Protein AF-K0AX30-F1 (afdb_monomer)

Mean predicted aligned error: 15.55 Å

Sequence (237 aa):
MIYASICKFNISTLKKQMERVHIYMRMIKSLTKYLSLFLIATILTLSVSIDSYASNDTIDSTQTLDLNNSDVTISDPKTLDELAESLSEKSNISKNEAKEMLQNSLETDAISLRTASGTEYREISQTIFVKGKYYVQMVFYCEVNKSGPMVIHRILNYTLDRGYRGGTYGFQGDIYVNLENSKSIYYSINGDFYRNSQLGVEVGGGLGIGESGTLSLKVSGKLDHFAYLYNSDRISW

Solvent-accessible surface area (backbone atoms only — not comparable to full-atom values): 13463 Å² total; per-residue (Å²): 127,68,70,67,56,57,55,53,53,54,52,55,51,52,52,55,49,52,52,51,52,54,52,51,53,51,51,51,62,51,52,56,54,53,53,56,55,53,59,58,61,68,71,75,75,75,84,78,83,81,83,83,79,82,79,87,76,83,89,74,95,72,90,75,90,79,89,80,74,78,52,59,48,71,54,71,81,43,53,71,67,55,50,10,46,54,46,10,70,53,25,74,47,54,48,66,59,31,38,50,50,43,48,51,42,61,59,76,52,84,84,59,90,72,66,93,83,50,67,39,29,34,46,41,33,35,62,42,84,66,56,98,92,45,39,32,29,45,38,36,37,30,38,26,50,64,69,77,81,79,34,45,63,29,38,28,31,35,36,66,30,38,57,53,92,76,52,77,53,18,54,32,35,40,36,40,42,27,31,66,40,44,44,32,39,38,38,36,41,42,36,38,31,20,40,76,37,52,76,58,80,49,68,46,61,48,32,47,68,66,29,67,54,73,38,76,42,62,57,52,76,68,72,42,82,71,45,71,43,80,51,68,55,71,52,70,114

Foldseek 3Di:
DPVVVVVVVVVVVVVVVVVVVVVVVVVVVVVVVVVVVVVVVVVPPDDDDDDDDDDDDDDDPDDDPPPPPPLKDKDDFDDLLVQLVVLCVQQVHDSVVSSVLLVVLVPVCPPDPPPPPWKTWMKIWGWADWDDPFIKIWIFIFIWTPDDPTFTQKTSKIFIRRCVPHDDWEWFFKKKWALQGRFKIKIKTWTWTWPPWDHDRTMWHMAGHGDMTMTGGDTDDDTDTDGTDIDIDMGGD

Organism: Gottschalkia acidurici (strain ATCC 7906 / DSM 604 / BCRC 14475 / CIP 104303 / KCTC 5404 / NCIMB 10678 / 9a) (NCBI:txid1128398)

Structure (mmCIF, N/CA/C/O backbone):
data_AF-K0AX30-F1
#
_entry.id   AF-K0AX30-F1
#
loop_
_atom_site.group_PDB
_atom_site.id
_atom_site.type_symbol
_atom_site.label_atom_id
_atom_site.label_alt_id
_atom_site.label_comp_id
_atom_site.label_asym_id
_atom_site.label_entity_id
_atom_site.label_seq_id
_atom_site.pdbx_PDB_ins_code
_atom_site.Cartn_x
_atom_site.Cartn_y
_atom_site.Cartn_z
_atom_site.occupancy
_atom_site.B_iso_or_equiv
_atom_site.auth_seq_id
_atom_site.auth_comp_id
_atom_site.auth_asym_id
_atom_site.auth_atom_id
_atom_site.pdbx_PDB_model_num
ATOM 1 N N . MET A 1 1 ? -17.726 62.618 -48.956 1.00 55.88 1 MET A N 1
ATOM 2 C CA . MET A 1 1 ? -18.331 61.357 -49.454 1.00 55.88 1 MET A CA 1
ATOM 3 C C . MET A 1 1 ? -17.478 60.098 -49.201 1.00 55.88 1 MET A C 1
ATOM 5 O O . MET A 1 1 ? -18.026 59.009 -49.241 1.00 55.88 1 MET A O 1
ATOM 9 N N . ILE A 1 2 ? -16.179 60.210 -48.878 1.00 53.59 2 ILE A N 1
ATOM 10 C CA . ILE A 1 2 ? -15.250 59.061 -48.751 1.00 53.59 2 ILE A CA 1
ATOM 11 C C . ILE A 1 2 ? -15.379 58.306 -47.405 1.00 53.59 2 ILE A C 1
ATOM 13 O O . ILE A 1 2 ? -15.347 57.078 -47.380 1.00 53.59 2 ILE A O 1
ATOM 17 N N . TYR A 1 3 ? -15.631 59.008 -46.294 1.00 47.22 3 TYR A N 1
ATOM 18 C CA . TYR A 1 3 ? -15.718 58.399 -44.953 1.00 47.22 3 TYR A CA 1
ATOM 19 C C . TYR A 1 3 ? -16.900 57.427 -44.767 1.00 47.22 3 TYR A C 1
ATOM 21 O O . TYR A 1 3 ? -16.779 56.427 -44.060 1.00 47.22 3 TYR A O 1
ATOM 29 N N . ALA A 1 4 ? -18.030 57.661 -45.443 1.00 55.00 4 ALA A N 1
ATOM 30 C CA . ALA A 1 4 ? -19.209 56.797 -45.330 1.00 55.00 4 ALA A CA 1
ATOM 31 C C . ALA A 1 4 ? -19.025 55.425 -46.017 1.00 55.00 4 ALA A C 1
ATOM 33 O O . ALA A 1 4 ? -19.577 54.428 -45.548 1.00 55.00 4 ALA A O 1
ATOM 34 N N . SER A 1 5 ? -18.228 55.352 -47.092 1.00 52.31 5 SER A N 1
ATOM 35 C CA . SER A 1 5 ? -17.943 54.091 -47.798 1.00 52.31 5 SER A CA 1
ATOM 36 C C . SER A 1 5 ? -16.958 53.199 -47.042 1.00 52.31 5 SER A C 1
ATOM 38 O O . SER A 1 5 ? -17.151 51.985 -46.999 1.00 52.31 5 SER A O 1
ATOM 40 N N . ILE A 1 6 ? -15.950 53.783 -46.384 1.00 52.91 6 ILE A N 1
ATOM 41 C CA . ILE A 1 6 ? -14.939 53.024 -45.625 1.00 52.91 6 ILE A CA 1
ATOM 42 C C . ILE A 1 6 ? -15.563 52.380 -44.372 1.00 52.91 6 ILE A C 1
ATOM 44 O O . ILE A 1 6 ? -15.332 51.200 -44.105 1.00 52.91 6 ILE A O 1
ATOM 48 N N . CYS A 1 7 ? -16.439 53.097 -43.652 1.00 54.69 7 CYS A N 1
ATOM 49 C CA . CYS A 1 7 ? -17.159 52.534 -42.500 1.00 54.69 7 CYS A CA 1
ATOM 50 C C . CYS A 1 7 ? -18.113 51.389 -42.884 1.00 54.69 7 CYS A C 1
ATOM 52 O O . CYS A 1 7 ? -18.176 50.379 -42.182 1.00 54.69 7 CYS A O 1
ATOM 54 N N . LYS A 1 8 ? -18.832 51.495 -44.013 1.00 56.97 8 LYS A N 1
ATOM 55 C CA . LYS A 1 8 ? -19.732 50.422 -44.479 1.00 56.97 8 LYS A CA 1
ATOM 56 C C . LYS A 1 8 ? -18.973 49.147 -44.867 1.00 56.97 8 LYS A C 1
ATOM 58 O O . LYS A 1 8 ? -19.429 48.051 -44.537 1.00 56.97 8 LYS A O 1
ATOM 63 N N . PHE A 1 9 ? -17.809 49.278 -45.507 1.00 54.09 9 PHE A N 1
ATOM 64 C CA . PHE A 1 9 ? -16.973 48.136 -45.892 1.00 54.09 9 PHE A CA 1
ATOM 65 C C . PHE A 1 9 ? -16.468 47.355 -44.666 1.00 54.09 9 PHE A C 1
ATOM 67 O O . PHE A 1 9 ? -16.573 46.125 -44.620 1.00 54.09 9 PHE A O 1
ATOM 74 N N . ASN A 1 10 ? -16.027 48.066 -43.624 1.00 60.12 10 ASN A N 1
ATOM 75 C CA . ASN A 1 10 ? -15.472 47.452 -42.416 1.00 60.12 10 ASN A CA 1
ATOM 76 C C . ASN A 1 10 ? -16.542 46.706 -41.589 1.00 60.12 10 ASN A C 1
ATOM 78 O O . ASN A 1 10 ? -16.333 45.571 -41.161 1.00 60.12 10 ASN A O 1
ATOM 82 N N . ILE A 1 11 ? -17.748 47.276 -41.467 1.00 65.94 11 ILE A N 1
ATOM 83 C CA . ILE A 1 11 ? -18.874 46.638 -40.758 1.00 65.94 11 ILE A CA 1
ATOM 84 C C . ILE A 1 11 ? -19.366 45.382 -41.492 1.00 65.94 11 ILE A C 1
ATOM 86 O O . ILE A 1 11 ? -19.670 44.373 -40.854 1.00 65.94 11 ILE A O 1
ATOM 90 N N . SER A 1 12 ? -19.432 45.410 -42.829 1.00 69.38 12 SER A N 1
ATOM 91 C CA . SER A 1 12 ? -19.857 44.241 -43.616 1.00 69.38 12 SER A CA 1
ATOM 92 C C . SER A 1 12 ? -18.882 43.063 -43.488 1.00 69.38 12 SER A C 1
ATOM 94 O O . SER A 1 12 ? -19.301 41.911 -43.364 1.00 69.38 12 SER A O 1
ATOM 96 N N . THR A 1 13 ? -17.583 43.361 -43.423 1.00 70.19 13 THR A N 1
ATOM 97 C CA . THR A 1 13 ? -16.523 42.360 -43.267 1.00 70.19 13 THR A CA 1
ATOM 98 C C . THR A 1 13 ? -16.542 41.756 -41.863 1.00 70.19 13 THR A C 1
ATOM 100 O O . THR A 1 13 ? -16.478 40.535 -41.723 1.00 70.19 13 THR A O 1
ATOM 103 N N . LEU A 1 14 ? -16.730 42.580 -40.826 1.00 69.81 14 LEU A N 1
ATOM 104 C CA . LEU A 1 14 ? -16.867 42.121 -39.439 1.00 69.81 14 LEU A CA 1
ATOM 105 C C . LEU A 1 14 ? -18.102 41.234 -39.233 1.00 69.81 14 LEU A C 1
ATOM 107 O O . LEU A 1 14 ? -17.991 40.176 -38.615 1.00 69.81 14 LEU A O 1
ATOM 111 N N . LYS A 1 15 ? -19.256 41.592 -39.814 1.00 72.00 15 LYS A N 1
ATOM 112 C CA . LYS A 1 15 ? -20.461 40.743 -39.762 1.00 72.00 15 LYS A CA 1
ATOM 113 C C . LYS A 1 15 ? -20.222 39.369 -40.389 1.00 72.00 15 LYS A C 1
ATOM 115 O O . LYS A 1 15 ? -20.572 38.356 -39.791 1.00 72.00 15 LYS A O 1
ATOM 120 N N . LYS A 1 16 ? -19.550 39.324 -41.542 1.00 74.88 16 LYS A N 1
ATOM 121 C CA . LYS A 1 16 ? -19.225 38.067 -42.233 1.00 74.88 16 LYS A CA 1
ATOM 122 C C . LYS A 1 16 ? -18.256 37.189 -41.429 1.00 74.88 16 LYS A C 1
ATOM 124 O O . LYS A 1 16 ? -18.369 35.966 -41.465 1.00 74.88 16 LYS A O 1
ATOM 129 N N . GLN A 1 17 ? -17.322 37.789 -40.686 1.00 70.88 17 GLN A N 1
ATOM 130 C CA . GLN A 1 17 ? -16.434 37.057 -39.772 1.00 70.88 17 GLN A CA 1
ATOM 131 C C . GLN A 1 17 ? -17.192 36.514 -38.551 1.00 70.88 17 GLN A C 1
ATOM 133 O O . GLN A 1 17 ? -17.000 35.358 -38.179 1.00 70.88 17 GLN A O 1
ATOM 138 N N . MET A 1 18 ? -18.111 37.292 -37.971 1.00 72.38 18 MET A N 1
ATOM 139 C CA . MET A 1 18 ? -18.943 36.835 -36.850 1.00 72.38 18 MET A CA 1
ATOM 140 C C . MET A 1 18 ? -19.873 35.677 -37.236 1.00 72.38 18 MET A C 1
ATOM 142 O O . MET A 1 18 ? -20.010 34.726 -36.468 1.00 72.38 18 MET A O 1
ATOM 146 N N . GLU A 1 19 ? -20.465 35.705 -38.433 1.00 79.12 19 GLU A N 1
ATOM 147 C CA . GLU A 1 19 ? -21.269 34.583 -38.941 1.00 79.12 19 GLU A CA 1
ATOM 148 C C . GLU A 1 19 ? -20.433 33.310 -39.103 1.00 79.12 19 GLU A C 1
ATOM 150 O O . GLU A 1 19 ? -20.872 32.231 -38.703 1.00 79.12 19 GLU A O 1
ATOM 155 N N . ARG A 1 20 ? -19.194 33.426 -39.605 1.00 77.44 20 ARG A N 1
ATOM 156 C CA . ARG A 1 20 ? -18.268 32.287 -39.701 1.00 77.44 20 ARG A CA 1
ATOM 157 C C . ARG A 1 20 ? -17.955 31.696 -38.330 1.00 77.44 20 ARG A C 1
ATOM 159 O O . ARG A 1 20 ? -18.054 30.484 -38.168 1.00 77.44 20 ARG A O 1
ATOM 166 N N . VAL A 1 21 ? -17.649 32.527 -37.332 1.00 75.75 21 VAL A N 1
ATOM 167 C CA . VAL A 1 21 ? -17.399 32.066 -35.952 1.00 75.75 21 VAL A CA 1
ATOM 168 C C . VAL A 1 21 ? -18.625 31.347 -35.382 1.00 75.75 21 VAL A C 1
ATOM 170 O O . VAL A 1 21 ? -18.491 30.281 -34.781 1.00 75.75 21 VAL A O 1
ATOM 173 N N . HIS A 1 22 ? -19.828 31.869 -35.627 1.00 75.81 22 HIS A N 1
ATOM 174 C CA . HIS A 1 22 ? -21.064 31.237 -35.168 1.00 75.81 22 HIS A CA 1
ATOM 175 C C . HIS A 1 22 ? -21.302 29.865 -35.828 1.00 75.81 22 HIS A C 1
ATOM 177 O O . HIS A 1 22 ? -21.740 28.922 -35.163 1.00 75.81 22 HIS A O 1
ATOM 183 N N . ILE A 1 23 ? -20.969 29.724 -37.116 1.00 77.50 23 ILE A N 1
ATOM 184 C CA . ILE A 1 23 ? -21.022 28.447 -37.843 1.00 77.50 23 ILE A CA 1
ATOM 185 C C . ILE A 1 23 ? -20.001 27.453 -37.268 1.00 77.50 23 ILE A C 1
ATOM 187 O O . ILE A 1 23 ? -20.374 26.319 -3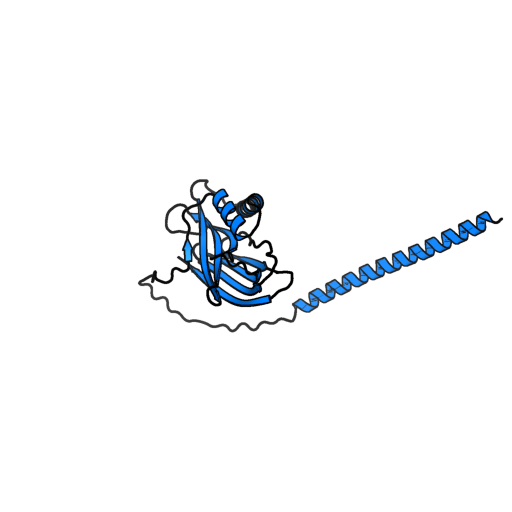6.963 1.00 77.50 23 ILE A O 1
ATOM 191 N N . TYR A 1 24 ? -18.753 27.874 -37.028 1.00 76.38 24 TYR A N 1
ATOM 192 C CA . TYR A 1 24 ? -17.727 27.014 -36.423 1.00 76.38 24 TYR A CA 1
ATOM 193 C C . TYR A 1 24 ? -18.117 26.545 -35.017 1.00 76.38 24 TYR A C 1
ATOM 195 O O . TYR A 1 24 ? -17.996 25.360 -34.710 1.00 76.38 24 TYR A O 1
ATOM 203 N N . MET A 1 25 ? -18.671 27.427 -34.179 1.00 72.88 25 MET A N 1
ATOM 204 C CA . MET A 1 25 ? -19.152 27.041 -32.847 1.00 72.88 25 MET A CA 1
ATOM 205 C C . MET A 1 25 ? -20.312 26.038 -32.907 1.00 72.88 25 MET A C 1
ATOM 207 O O . MET A 1 25 ? -20.382 25.134 -32.071 1.00 72.88 25 MET A O 1
ATOM 211 N N . ARG A 1 26 ? -21.216 26.155 -33.891 1.00 74.31 26 ARG A N 1
ATOM 212 C CA . ARG A 1 26 ? -22.277 25.156 -34.117 1.00 74.31 26 ARG A CA 1
ATOM 213 C C . ARG A 1 26 ? -21.712 23.814 -34.585 1.00 74.31 26 ARG A C 1
ATOM 215 O O . ARG A 1 26 ? -22.164 22.783 -34.093 1.00 74.31 26 ARG A O 1
ATOM 222 N N . MET A 1 27 ? -20.712 23.814 -35.468 1.00 70.44 27 MET A N 1
ATOM 223 C CA . MET A 1 27 ? -20.048 22.585 -35.919 1.00 70.44 27 MET A CA 1
ATOM 224 C C . MET A 1 27 ? -19.299 21.879 -34.782 1.00 70.44 27 MET A C 1
ATOM 226 O O . MET A 1 27 ? -19.466 20.674 -34.622 1.00 70.44 27 MET A O 1
ATOM 230 N N . ILE A 1 28 ? -18.560 22.610 -33.939 1.00 72.81 28 ILE A N 1
ATOM 231 C CA . ILE A 1 28 ? -17.840 22.041 -32.785 1.00 72.81 28 ILE A CA 1
ATOM 232 C C . ILE A 1 28 ? -18.817 21.408 -31.782 1.00 72.81 28 ILE A C 1
ATOM 234 O O . ILE A 1 28 ? -18.599 20.280 -31.353 1.00 72.81 28 ILE A O 1
ATOM 238 N N . LYS A 1 29 ? -19.938 22.076 -31.464 1.00 68.38 29 LYS A N 1
ATOM 239 C CA . LYS A 1 29 ? -20.990 21.513 -30.590 1.00 68.38 29 LYS A CA 1
ATOM 240 C C . LYS A 1 29 ? -21.679 20.278 -31.179 1.00 68.38 29 LYS A C 1
ATOM 242 O O . LYS A 1 29 ? -22.222 19.470 -30.434 1.00 68.38 29 LYS A O 1
ATOM 247 N N . SER A 1 30 ? -21.720 20.163 -32.505 1.00 66.38 30 SER A N 1
ATOM 248 C CA . SER A 1 30 ? -22.240 18.981 -33.196 1.00 66.38 30 SER A CA 1
ATOM 249 C C . SER A 1 30 ? -21.233 17.829 -33.111 1.00 66.38 30 SER A C 1
ATOM 251 O O . SER A 1 30 ? -21.591 16.721 -32.728 1.00 66.38 30 SER A O 1
ATOM 253 N N . LEU A 1 31 ? -19.948 18.115 -33.352 1.00 64.06 31 LEU A N 1
ATOM 254 C CA . LEU A 1 31 ? -18.852 17.145 -33.306 1.00 64.06 31 LEU A CA 1
ATOM 255 C C . LEU A 1 31 ? -18.671 16.523 -31.911 1.00 64.06 31 LEU A C 1
ATOM 257 O O . LEU A 1 31 ? -18.476 15.314 -31.804 1.00 64.06 31 LEU A O 1
ATOM 261 N N . THR A 1 32 ? -18.805 17.313 -30.838 1.00 63.44 32 THR A N 1
ATOM 262 C CA . THR A 1 32 ? -18.712 16.798 -29.460 1.00 63.44 32 THR A CA 1
ATOM 263 C C . THR A 1 32 ? -19.844 15.832 -29.102 1.00 63.44 32 THR A C 1
ATOM 265 O O . THR A 1 32 ? -19.608 14.888 -28.353 1.00 63.44 32 THR A O 1
ATOM 268 N N . LYS A 1 33 ? -21.047 15.999 -29.674 1.00 63.62 33 LYS A N 1
ATOM 269 C CA . LYS A 1 33 ? -22.168 15.058 -29.485 1.00 63.62 33 LYS A CA 1
ATOM 270 C C . LYS A 1 33 ? -21.937 13.722 -30.191 1.00 63.62 33 LYS A C 1
ATOM 272 O O . LYS A 1 33 ? -22.298 12.677 -29.656 1.00 63.62 33 LYS A O 1
ATOM 277 N N . TYR A 1 34 ? -21.332 13.740 -31.378 1.00 66.56 34 TYR A N 1
ATOM 278 C CA . TYR A 1 34 ? -21.000 12.504 -32.091 1.00 66.56 34 TYR A CA 1
ATOM 279 C C . TYR A 1 34 ? -19.829 11.763 -31.433 1.00 66.56 34 TYR A C 1
ATOM 281 O O . TYR A 1 34 ? -19.855 10.537 -31.368 1.00 66.56 34 TYR A O 1
ATOM 289 N N . LEU A 1 35 ? -18.862 12.489 -30.857 1.00 59.81 35 LEU A N 1
ATOM 290 C CA . LEU A 1 35 ? -17.767 11.896 -30.083 1.00 59.81 35 LEU A CA 1
ATOM 291 C C . LEU A 1 35 ? -18.271 11.202 -28.803 1.00 59.81 35 LEU A C 1
ATOM 293 O O . LEU A 1 35 ? -17.820 10.102 -28.492 1.00 59.81 35 LEU A O 1
ATOM 297 N N . SER A 1 36 ? -19.251 11.785 -28.098 1.00 57.81 36 SER A N 1
ATOM 298 C CA . SER A 1 36 ? -19.862 11.134 -26.928 1.00 57.81 36 SER A CA 1
ATOM 299 C C . SER A 1 36 ? -20.704 9.909 -27.296 1.00 57.81 36 SER A C 1
ATOM 301 O O . SER A 1 36 ? -20.722 8.939 -26.547 1.00 57.81 36 SER A O 1
ATOM 303 N N . LEU A 1 37 ? -21.378 9.922 -28.454 1.00 58.28 37 LEU A N 1
ATOM 304 C CA . LEU A 1 37 ? -22.144 8.762 -28.925 1.00 58.28 37 LEU A CA 1
ATOM 305 C C . LEU A 1 37 ? -21.232 7.584 -29.307 1.00 58.28 37 LEU A C 1
ATOM 307 O O . LEU A 1 37 ? -21.591 6.432 -29.079 1.00 58.28 37 LEU A O 1
ATOM 311 N N . PHE A 1 38 ? -20.047 7.870 -29.854 1.00 58.44 38 PHE A N 1
ATOM 312 C CA . PHE A 1 38 ? -19.079 6.843 -30.241 1.00 58.44 38 PHE A CA 1
ATOM 313 C C . PHE A 1 38 ? -18.447 6.145 -29.022 1.00 58.44 38 PHE A C 1
ATOM 315 O O . PHE A 1 38 ? -18.254 4.934 -29.049 1.00 58.44 38 PHE A O 1
ATOM 322 N N . LEU A 1 39 ? -18.211 6.879 -27.925 1.00 57.53 39 LEU A N 1
ATOM 323 C CA . LEU A 1 39 ? -17.657 6.329 -26.678 1.00 57.53 39 LEU A CA 1
ATOM 324 C C . LEU A 1 39 ? -18.615 5.341 -25.979 1.00 57.53 39 LEU A C 1
ATOM 326 O O . LEU A 1 39 ? -18.173 4.369 -25.372 1.00 57.53 39 LEU A O 1
ATOM 330 N N . ILE A 1 40 ? -19.930 5.565 -26.084 1.00 58.69 40 ILE A N 1
ATOM 331 C CA . ILE A 1 40 ? -20.952 4.694 -25.476 1.00 58.69 40 ILE A CA 1
ATOM 332 C C . ILE A 1 40 ? -21.121 3.399 -26.289 1.00 58.69 40 ILE A C 1
ATOM 334 O O . ILE A 1 40 ? -21.331 2.332 -25.713 1.00 58.69 40 ILE A O 1
ATOM 338 N N . ALA A 1 41 ? -20.967 3.460 -27.616 1.00 54.97 41 ALA A N 1
ATOM 339 C CA . ALA A 1 41 ? -21.092 2.292 -28.489 1.00 54.97 41 ALA A CA 1
ATOM 340 C C . ALA A 1 41 ? -19.962 1.260 -28.295 1.00 54.97 41 ALA A C 1
ATOM 342 O O . ALA A 1 41 ? -20.190 0.068 -28.483 1.00 54.97 41 ALA A O 1
ATOM 343 N N . THR A 1 42 ? -18.767 1.683 -27.870 1.00 55.59 42 THR A N 1
ATOM 344 C CA . THR A 1 42 ? -17.627 0.776 -27.637 1.00 55.59 42 THR A CA 1
ATOM 345 C C . THR A 1 42 ? -17.714 -0.045 -26.346 1.00 55.59 42 THR A C 1
ATOM 347 O O . THR A 1 42 ? -17.006 -1.037 -26.219 1.00 55.59 42 THR A O 1
ATOM 350 N N . ILE A 1 43 ? -18.585 0.317 -25.397 1.00 57.00 43 ILE A N 1
ATOM 351 C CA . ILE A 1 43 ? -18.703 -0.381 -24.100 1.00 57.00 43 ILE A CA 1
ATOM 352 C C . ILE A 1 43 ? -19.589 -1.643 -24.207 1.00 57.00 43 ILE A C 1
ATOM 354 O O . ILE A 1 43 ? -19.529 -2.523 -23.354 1.00 57.00 43 ILE A O 1
ATOM 358 N N . LEU A 1 44 ? -20.375 -1.788 -25.279 1.00 50.34 44 LEU A N 1
ATOM 359 C CA . LEU A 1 44 ? -21.412 -2.824 -25.402 1.00 50.34 44 LEU A CA 1
ATOM 360 C C . LEU A 1 44 ? -20.992 -4.124 -26.115 1.00 50.34 44 LEU A C 1
ATOM 362 O O . LEU A 1 44 ? -21.841 -4.988 -26.311 1.00 50.34 44 LEU A O 1
ATOM 366 N N . THR A 1 45 ? -19.720 -4.311 -26.486 1.00 52.19 45 THR A N 1
ATOM 367 C CA . THR A 1 45 ? -19.283 -5.506 -27.249 1.00 52.19 45 THR A CA 1
ATOM 368 C C . THR A 1 45 ? -18.289 -6.421 -26.533 1.00 52.19 45 THR A C 1
ATOM 370 O O . THR A 1 45 ? -17.682 -7.271 -27.178 1.00 52.19 45 THR A O 1
ATOM 373 N N . LEU A 1 46 ? -18.118 -6.302 -25.215 1.00 51.38 46 LEU A N 1
ATOM 374 C CA . LEU A 1 46 ? -17.301 -7.244 -24.440 1.00 51.38 46 LEU A CA 1
ATOM 375 C C . LEU A 1 46 ? -18.196 -8.165 -23.606 1.00 51.38 46 LEU A C 1
ATOM 377 O O . LEU A 1 46 ? -18.394 -7.962 -22.413 1.00 51.38 46 LEU A O 1
ATOM 381 N N . SER A 1 47 ? -18.739 -9.202 -24.240 1.00 54.50 47 SER A N 1
ATOM 382 C CA . SER A 1 47 ? -19.272 -10.363 -23.526 1.00 54.50 47 SER A CA 1
ATOM 383 C C . SER A 1 47 ? -18.109 -11.280 -23.137 1.00 54.50 47 SER A C 1
ATOM 385 O O . SER A 1 47 ? -17.633 -12.067 -23.957 1.00 54.50 47 SER A O 1
ATOM 387 N N . VAL A 1 48 ? -17.633 -11.157 -21.896 1.00 60.00 48 VAL A N 1
ATOM 388 C CA . VAL A 1 48 ? -16.715 -12.127 -21.280 1.00 60.00 48 VAL A CA 1
ATOM 389 C C . VAL A 1 48 ? -17.515 -13.384 -20.938 1.00 60.00 48 VAL A C 1
ATOM 391 O O . VAL A 1 48 ? -18.554 -13.306 -20.286 1.00 60.00 48 VAL A O 1
ATOM 394 N N . SER A 1 49 ? -17.044 -14.542 -21.395 1.00 57.19 49 SER A N 1
ATOM 395 C CA . SER A 1 49 ? -17.564 -15.839 -20.950 1.00 57.19 49 SER A CA 1
ATOM 396 C C . SER A 1 49 ? -16.923 -16.161 -19.600 1.00 57.19 49 SER A C 1
ATOM 398 O O . SER A 1 49 ? -15.699 -16.150 -19.501 1.00 57.19 49 SER A O 1
ATOM 400 N N . ILE A 1 50 ? -17.730 -16.389 -18.561 1.00 57.78 50 ILE A N 1
ATOM 401 C CA . ILE A 1 50 ? -17.253 -16.800 -17.234 1.00 57.78 50 ILE A CA 1
ATOM 402 C C . ILE A 1 50 ? -17.360 -18.325 -17.168 1.00 57.78 50 ILE A C 1
ATOM 404 O O . ILE A 1 50 ? -18.468 -18.859 -17.111 1.00 57.78 50 ILE A O 1
ATOM 408 N N . ASP A 1 51 ? -16.226 -19.024 -17.155 1.00 45.75 51 ASP A N 1
ATOM 409 C CA . ASP A 1 51 ? -16.199 -20.444 -16.807 1.00 45.75 51 ASP A CA 1
ATOM 410 C C . ASP A 1 51 ? -16.416 -20.583 -15.296 1.00 45.75 51 ASP A C 1
ATOM 412 O O . ASP A 1 51 ? -15.618 -20.124 -14.478 1.00 45.75 51 ASP A O 1
ATOM 416 N N . SER A 1 52 ? -17.536 -21.195 -14.912 1.00 43.41 52 SER A N 1
ATOM 417 C CA . SER A 1 52 ? -17.829 -21.516 -13.516 1.00 43.41 52 SER A CA 1
ATOM 418 C C . SER A 1 52 ? -17.077 -22.785 -13.122 1.00 43.41 52 SER A C 1
ATOM 420 O O . SER A 1 52 ? -17.534 -23.890 -13.405 1.00 43.41 52 SER A O 1
ATOM 422 N N . TYR A 1 53 ? -15.933 -22.643 -12.454 1.00 54.06 53 TYR A N 1
ATOM 423 C CA . TYR A 1 53 ? -15.292 -23.763 -11.767 1.00 54.06 53 TYR A CA 1
ATOM 424 C C . TYR A 1 53 ? -15.914 -23.914 -10.378 1.00 54.06 53 TYR A C 1
ATOM 426 O O . TYR A 1 53 ? -15.599 -23.178 -9.446 1.00 54.06 53 TYR A O 1
ATOM 434 N N . ALA A 1 54 ? -16.835 -24.867 -10.251 1.00 35.38 54 ALA A N 1
ATOM 435 C CA . ALA A 1 54 ? -17.307 -25.336 -8.957 1.00 35.38 54 ALA A CA 1
ATOM 436 C C . ALA A 1 54 ? -16.230 -26.243 -8.341 1.00 35.38 54 ALA A C 1
ATOM 438 O O . ALA A 1 54 ? -16.111 -27.408 -8.719 1.00 35.38 54 ALA A O 1
ATOM 439 N N . SER A 1 55 ? -15.445 -25.719 -7.397 1.00 40.88 55 SER A N 1
ATOM 440 C CA . SER A 1 55 ? -14.692 -26.564 -6.465 1.00 40.88 55 SER A CA 1
ATOM 441 C C . SER A 1 55 ? -15.633 -27.006 -5.351 1.00 40.88 55 SER A C 1
ATOM 443 O O . SER A 1 55 ? -16.043 -26.204 -4.514 1.00 40.88 55 SER A O 1
ATOM 445 N N . ASN A 1 56 ? -15.986 -28.290 -5.356 1.00 47.94 56 ASN A N 1
ATOM 446 C CA . ASN A 1 56 ? -16.532 -28.959 -4.183 1.00 47.94 56 ASN A CA 1
ATOM 447 C C . ASN A 1 56 ? -15.384 -29.171 -3.198 1.00 47.94 56 ASN A C 1
ATOM 449 O O . ASN A 1 56 ? -14.613 -30.109 -3.385 1.00 47.94 56 ASN A O 1
ATOM 453 N N . ASP A 1 57 ? -15.294 -28.338 -2.163 1.00 42.22 57 ASP A N 1
ATOM 454 C CA . ASP A 1 57 ? -14.458 -28.648 -1.007 1.00 42.22 57 ASP A CA 1
ATOM 455 C C . ASP A 1 57 ? -15.347 -28.843 0.220 1.00 42.22 57 ASP A C 1
ATOM 457 O O . ASP A 1 57 ? -16.032 -27.942 0.710 1.00 42.22 57 ASP A O 1
ATOM 461 N N . THR A 1 58 ? -15.412 -30.097 0.646 1.00 37.69 58 THR A N 1
ATOM 462 C CA . THR A 1 58 ? -16.103 -30.546 1.847 1.00 37.69 58 THR A CA 1
ATOM 463 C C . THR A 1 58 ? -15.374 -30.012 3.073 1.00 37.69 58 THR A C 1
ATOM 465 O O . THR A 1 58 ? -14.200 -30.304 3.276 1.00 37.69 58 THR A O 1
ATOM 468 N N . ILE A 1 59 ? -16.088 -29.245 3.897 1.00 37.41 59 ILE A N 1
ATOM 469 C CA . ILE A 1 59 ? -15.604 -28.711 5.172 1.00 37.41 59 ILE A CA 1
ATOM 470 C C . ILE A 1 59 ? -15.359 -29.877 6.137 1.00 37.41 59 ILE A C 1
ATOM 472 O O . ILE A 1 59 ? -16.316 -30.445 6.664 1.00 37.41 59 ILE A O 1
ATOM 476 N N . ASP A 1 60 ? -14.091 -30.192 6.403 1.00 31.69 60 ASP A N 1
ATOM 477 C CA . ASP A 1 60 ? -13.683 -30.989 7.560 1.00 31.69 60 ASP A CA 1
ATOM 478 C C . ASP A 1 60 ? -13.029 -30.068 8.598 1.00 31.69 60 ASP A C 1
ATOM 480 O O . ASP A 1 60 ? -11.962 -29.485 8.398 1.00 31.69 60 ASP A O 1
ATOM 484 N N . SER A 1 61 ? -13.746 -29.862 9.699 1.00 44.34 61 SER A N 1
ATOM 485 C CA . SER A 1 61 ? -13.341 -28.998 10.801 1.00 44.34 61 SER A CA 1
ATOM 486 C C . SER A 1 61 ? -12.477 -29.778 11.785 1.00 44.34 61 SER A C 1
ATOM 488 O O . SER A 1 61 ? -12.992 -30.191 12.814 1.00 44.34 61 SER A O 1
ATOM 490 N N . THR A 1 62 ? -11.175 -29.923 11.522 1.00 34.84 62 THR A N 1
ATOM 491 C CA . THR A 1 62 ? -10.151 -30.106 12.572 1.00 34.84 62 THR A CA 1
ATOM 492 C C . THR A 1 62 ? -8.728 -29.989 12.014 1.00 34.84 62 THR A C 1
ATOM 494 O O . THR A 1 62 ? -8.341 -30.836 11.227 1.00 34.84 62 THR A O 1
ATOM 497 N N . GLN A 1 63 ? -7.942 -29.039 12.559 1.00 36.34 63 GLN A N 1
ATOM 498 C CA . GLN A 1 63 ? -6.463 -29.069 12.701 1.00 36.34 63 GLN A CA 1
ATOM 499 C C . GLN A 1 63 ? -5.645 -29.059 11.385 1.00 36.34 63 GLN A C 1
ATOM 501 O O . GLN A 1 63 ? -5.819 -29.907 10.533 1.00 36.34 63 GLN A O 1
ATOM 506 N N . THR A 1 64 ? -4.702 -28.163 11.093 1.00 32.31 64 THR A N 1
ATOM 507 C CA . THR A 1 64 ? -3.786 -27.294 11.853 1.00 32.31 64 THR A CA 1
ATOM 508 C C . THR A 1 64 ? -3.321 -26.204 10.879 1.00 32.31 64 THR A C 1
ATOM 510 O O . THR A 1 64 ? -2.981 -26.524 9.743 1.00 32.31 64 THR A O 1
ATOM 513 N N . LEU A 1 65 ? -3.292 -24.938 11.304 1.00 37.81 65 LEU A N 1
ATOM 514 C CA . LEU A 1 65 ? -2.689 -23.846 10.531 1.00 37.81 65 LEU A CA 1
ATOM 515 C C . LEU A 1 65 ? -1.196 -24.138 10.335 1.00 37.81 65 LEU A C 1
ATOM 517 O O . LEU A 1 65 ? -0.428 -24.110 11.298 1.00 37.81 65 LEU A O 1
ATOM 521 N N . ASP A 1 66 ? -0.799 -24.439 9.104 1.00 32.12 66 ASP A N 1
ATOM 522 C CA . ASP A 1 66 ? 0.602 -24.599 8.729 1.00 32.12 66 ASP A CA 1
ATOM 523 C C . ASP A 1 66 ? 1.251 -23.204 8.642 1.00 32.12 66 ASP A C 1
ATOM 525 O O . ASP A 1 66 ? 1.138 -22.487 7.649 1.00 32.12 66 ASP A O 1
ATOM 529 N N . LEU A 1 67 ? 1.876 -22.773 9.741 1.00 40.25 67 LEU A N 1
ATOM 530 C CA . LEU A 1 67 ? 2.566 -21.485 9.909 1.00 40.25 67 LEU A CA 1
ATOM 531 C C . LEU A 1 67 ? 3.946 -21.452 9.213 1.00 40.25 67 LEU A C 1
ATOM 533 O O . LEU A 1 67 ? 4.913 -20.969 9.795 1.00 40.25 67 LEU A O 1
ATOM 537 N N . ASN A 1 68 ? 4.070 -21.969 7.986 1.00 34.69 68 ASN A N 1
ATOM 538 C CA . ASN A 1 68 ? 5.364 -22.084 7.290 1.00 34.69 68 ASN A CA 1
ATOM 539 C C . ASN A 1 68 ? 5.423 -21.437 5.897 1.00 34.69 68 ASN A C 1
ATOM 541 O O . ASN A 1 68 ? 6.289 -21.788 5.099 1.00 34.69 68 ASN A O 1
ATOM 545 N N . ASN A 1 69 ? 4.568 -20.454 5.602 1.00 44.31 69 ASN A N 1
ATOM 546 C CA . ASN A 1 69 ? 4.651 -19.693 4.347 1.00 44.31 69 ASN A CA 1
ATOM 547 C C . ASN A 1 69 ? 4.552 -18.173 4.574 1.00 44.31 69 ASN A C 1
ATOM 549 O O . ASN A 1 69 ? 3.734 -17.493 3.962 1.00 44.31 69 ASN A O 1
ATOM 553 N N . SER A 1 70 ? 5.306 -17.629 5.537 1.00 53.28 70 SER A N 1
ATOM 554 C CA . SER A 1 70 ? 5.137 -16.237 5.977 1.00 53.28 70 SER A CA 1
ATOM 555 C C . SER A 1 70 ? 5.835 -15.227 5.053 1.00 53.28 70 SER A C 1
ATOM 557 O O . SER A 1 70 ? 6.765 -14.537 5.470 1.00 53.28 70 SER A O 1
ATOM 559 N N . ASP A 1 71 ? 5.381 -15.117 3.804 1.00 82.25 71 ASP A N 1
ATOM 560 C CA . ASP A 1 71 ? 5.669 -13.938 2.972 1.00 82.25 71 ASP A CA 1
ATOM 561 C C . ASP A 1 71 ? 4.773 -12.737 3.363 1.00 82.25 71 ASP A C 1
ATOM 563 O O . ASP A 1 71 ? 5.025 -11.607 2.927 1.00 82.25 71 ASP A O 1
ATOM 567 N N . VAL A 1 72 ? 3.776 -12.971 4.234 1.00 90.88 72 VAL A N 1
ATOM 568 C CA . VAL A 1 72 ? 2.965 -11.952 4.916 1.00 90.88 72 VAL A CA 1
ATOM 569 C C . VAL A 1 72 ? 3.673 -11.464 6.183 1.00 90.88 72 VAL A C 1
ATOM 571 O O . VAL A 1 72 ? 4.059 -12.262 7.036 1.00 90.88 72 VAL A O 1
ATOM 574 N N . THR A 1 73 ? 3.773 -10.148 6.360 1.00 93.06 73 THR A N 1
ATOM 575 C CA . THR A 1 73 ? 4.246 -9.492 7.586 1.00 93.06 73 THR A CA 1
ATOM 576 C C . THR A 1 73 ? 3.174 -8.553 8.132 1.00 93.06 73 THR A C 1
ATOM 578 O O . THR A 1 73 ? 2.544 -7.816 7.381 1.00 93.06 73 THR A O 1
ATOM 581 N N . ILE A 1 74 ? 2.985 -8.554 9.452 1.00 93.81 74 ILE A N 1
ATOM 582 C CA . ILE A 1 74 ? 2.105 -7.617 10.162 1.00 93.81 74 ILE A CA 1
ATOM 583 C C . ILE A 1 74 ? 2.983 -6.780 11.090 1.00 93.81 74 ILE A C 1
ATOM 585 O O . ILE A 1 74 ? 3.732 -7.334 11.894 1.00 93.81 74 ILE A O 1
ATOM 589 N N . SER A 1 75 ? 2.914 -5.454 10.981 1.00 94.94 75 SER A N 1
ATOM 590 C CA . SER A 1 75 ? 3.712 -4.561 11.823 1.00 94.94 75 SER A CA 1
ATOM 591 C C . SER A 1 75 ? 3.231 -4.544 13.274 1.00 94.94 75 SER A C 1
ATOM 593 O O . SER A 1 75 ? 2.071 -4.847 13.568 1.00 94.94 75 SER A O 1
ATOM 595 N N . ASP A 1 76 ? 4.087 -4.068 14.176 1.00 94.38 76 ASP A N 1
ATOM 596 C CA . ASP A 1 76 ? 3.647 -3.567 15.479 1.00 94.38 76 ASP A CA 1
ATOM 597 C C . ASP A 1 76 ? 2.626 -2.420 15.321 1.00 94.38 76 ASP A C 1
ATOM 599 O O . ASP A 1 76 ? 2.563 -1.800 14.246 1.00 94.38 76 ASP A O 1
ATOM 603 N N . PRO A 1 77 ? 1.809 -2.136 16.357 1.00 93.50 77 PRO A N 1
ATOM 604 C CA . PRO A 1 77 ? 0.900 -0.996 16.356 1.00 93.50 77 PRO A CA 1
ATOM 605 C C . PRO A 1 77 ? 1.640 0.310 16.082 1.00 93.50 77 PRO A C 1
ATOM 607 O O . PRO A 1 77 ? 2.695 0.575 16.656 1.00 93.50 77 PRO A O 1
ATOM 610 N N . LYS A 1 78 ? 1.045 1.143 15.237 1.00 93.56 78 LYS A N 1
ATOM 611 C CA . LYS A 1 78 ? 1.582 2.433 14.814 1.00 93.56 78 LYS A CA 1
ATOM 612 C C . LYS A 1 78 ? 0.585 3.549 15.086 1.00 93.56 78 LYS A C 1
ATOM 614 O O . LYS A 1 78 ? -0.631 3.354 15.142 1.00 93.56 78 LYS A O 1
ATOM 619 N N . THR A 1 79 ? 1.110 4.754 15.219 1.00 92.44 79 THR A N 1
ATOM 620 C CA . THR A 1 79 ? 0.339 5.993 15.173 1.00 92.44 79 THR A CA 1
ATOM 621 C C . THR A 1 79 ? -0.020 6.353 13.732 1.00 92.44 79 THR A C 1
ATOM 623 O O . THR A 1 79 ? 0.602 5.894 12.774 1.00 92.44 79 THR A O 1
ATOM 626 N N . LEU A 1 80 ? -1.011 7.232 13.565 1.00 90.81 80 LEU A N 1
ATOM 627 C CA . LEU A 1 80 ? -1.375 7.740 12.241 1.00 90.81 80 LEU A CA 1
ATOM 628 C C . LEU A 1 80 ? -0.204 8.477 11.563 1.00 90.81 80 LEU A C 1
ATOM 630 O O . LEU A 1 80 ? -0.048 8.390 10.350 1.00 90.81 80 LEU A O 1
ATOM 634 N N . ASP A 1 81 ? 0.636 9.164 12.343 1.00 93.50 81 ASP A N 1
ATOM 635 C CA . ASP A 1 81 ? 1.811 9.872 11.827 1.00 93.50 81 ASP A CA 1
ATOM 636 C C . ASP A 1 81 ? 2.918 8.913 11.360 1.00 93.50 81 ASP A C 1
ATOM 638 O O . ASP A 1 81 ? 3.600 9.216 10.382 1.00 93.50 81 ASP A O 1
ATOM 642 N N . GLU A 1 82 ? 3.084 7.759 12.015 1.00 95.88 82 GLU A N 1
ATOM 643 C CA . GLU A 1 82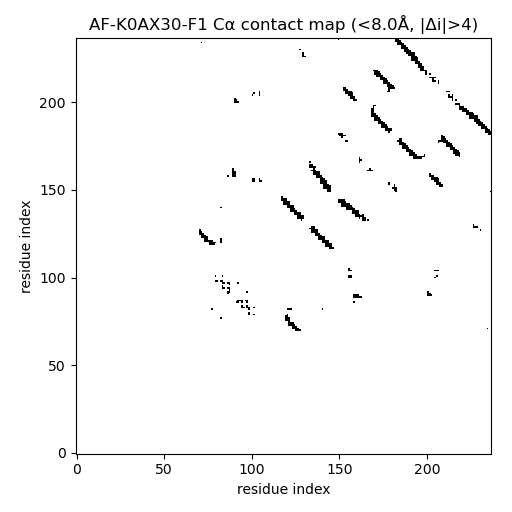 ? 4.009 6.702 11.578 1.00 95.88 82 GLU A CA 1
ATOM 644 C C . GLU A 1 82 ? 3.502 5.975 10.327 1.00 95.88 82 GLU A C 1
ATOM 646 O O . GLU A 1 82 ? 4.300 5.654 9.446 1.00 95.88 82 GLU A O 1
ATOM 651 N N . LEU A 1 83 ? 2.185 5.754 10.207 1.00 95.06 83 LEU A N 1
ATOM 652 C CA . LEU A 1 83 ? 1.583 5.260 8.961 1.00 95.06 83 LEU A CA 1
ATOM 653 C C . LEU A 1 83 ? 1.802 6.251 7.814 1.00 95.06 83 LEU A C 1
ATOM 655 O O . LEU A 1 83 ? 2.180 5.842 6.719 1.00 95.06 83 LEU A O 1
ATOM 659 N N . ALA A 1 84 ? 1.570 7.544 8.063 1.00 95.06 84 ALA A N 1
ATOM 660 C CA . ALA A 1 84 ? 1.743 8.594 7.065 1.00 95.06 84 ALA A CA 1
ATOM 661 C C . ALA A 1 84 ? 3.201 8.705 6.602 1.00 95.06 84 ALA A C 1
ATOM 663 O O . ALA A 1 84 ? 3.446 8.850 5.407 1.00 95.06 84 ALA A O 1
ATOM 664 N N . GLU A 1 85 ? 4.163 8.594 7.525 1.00 95.62 85 GLU A N 1
ATOM 665 C CA . GLU A 1 85 ? 5.589 8.516 7.185 1.00 95.62 85 GLU A CA 1
ATOM 666 C C . GLU A 1 85 ? 5.856 7.320 6.269 1.00 95.62 85 GLU A C 1
ATOM 668 O O . GLU A 1 85 ? 6.382 7.478 5.170 1.00 95.62 85 GLU A O 1
ATOM 673 N N . SER A 1 86 ? 5.399 6.127 6.661 1.00 94.31 86 SER A N 1
ATOM 674 C CA . SER A 1 86 ? 5.638 4.945 5.844 1.00 94.31 86 SER A CA 1
ATOM 675 C C . SER A 1 86 ? 4.972 5.023 4.467 1.00 94.31 86 SER A C 1
ATOM 677 O O . SER A 1 86 ? 5.518 4.471 3.510 1.00 94.31 86 SER A O 1
ATOM 679 N N . LEU A 1 87 ? 3.782 5.614 4.358 1.00 92.88 87 LEU A N 1
ATOM 680 C CA . LEU A 1 87 ? 3.097 5.775 3.078 1.00 92.88 87 LEU A CA 1
ATOM 681 C C . LEU A 1 87 ? 3.814 6.787 2.181 1.00 92.88 87 LEU A C 1
ATOM 683 O O . LEU A 1 87 ? 3.953 6.544 0.981 1.00 92.88 87 LEU A O 1
ATOM 687 N N . SER A 1 88 ? 4.309 7.875 2.773 1.00 91.06 88 SER A N 1
ATOM 688 C CA . SER A 1 88 ? 5.116 8.899 2.109 1.00 91.06 88 SER A CA 1
ATOM 689 C C . SER A 1 88 ? 6.372 8.301 1.475 1.00 91.06 88 SER A C 1
ATOM 691 O O . SER A 1 88 ? 6.591 8.481 0.276 1.00 91.06 88 SER A O 1
ATOM 693 N N . GLU A 1 89 ? 7.135 7.518 2.241 1.00 89.81 89 GLU A N 1
ATOM 694 C CA . GLU A 1 89 ? 8.362 6.863 1.773 1.00 89.81 89 GLU A CA 1
ATOM 695 C C . GLU A 1 89 ? 8.104 5.868 0.632 1.00 89.81 89 GLU A C 1
ATOM 697 O O . GLU A 1 89 ? 8.804 5.887 -0.381 1.00 89.81 89 GLU A O 1
ATOM 702 N N . LYS A 1 90 ? 7.082 5.012 0.773 1.00 88.19 90 LYS A N 1
ATOM 703 C CA . LYS A 1 90 ? 6.781 3.940 -0.194 1.00 88.19 90 LYS A CA 1
ATOM 704 C C . LYS A 1 90 ? 6.134 4.454 -1.483 1.00 88.19 90 LYS A C 1
ATOM 706 O O . LYS A 1 90 ? 6.375 3.890 -2.549 1.00 88.19 90 LYS A O 1
ATOM 711 N N . SER A 1 91 ? 5.350 5.529 -1.397 1.00 85.12 91 SER A N 1
ATOM 712 C CA . SER A 1 91 ? 4.554 6.052 -2.523 1.00 85.12 91 SER A CA 1
ATOM 713 C C . SER A 1 91 ? 5.141 7.314 -3.159 1.00 85.12 91 SER A C 1
ATOM 715 O O . SER A 1 91 ? 4.571 7.828 -4.121 1.00 85.12 91 SER A O 1
ATOM 717 N N . ASN A 1 92 ? 6.265 7.820 -2.635 1.00 83.75 92 ASN A N 1
ATOM 718 C CA . ASN A 1 92 ? 6.930 9.046 -3.087 1.00 83.75 92 ASN A CA 1
ATOM 719 C C . ASN A 1 92 ? 5.991 10.275 -3.108 1.00 83.75 92 ASN A C 1
ATOM 721 O O . ASN A 1 92 ? 6.002 11.076 -4.044 1.00 83.75 92 ASN A O 1
ATOM 725 N N . ILE A 1 93 ? 5.172 10.410 -2.061 1.00 87.06 93 ILE A N 1
ATOM 726 C CA . ILE A 1 93 ? 4.295 11.565 -1.807 1.00 87.06 93 ILE A CA 1
ATOM 727 C C . ILE A 1 93 ? 4.765 12.318 -0.572 1.00 87.06 93 ILE A C 1
ATOM 729 O O . ILE A 1 93 ? 5.538 11.789 0.224 1.00 87.06 93 ILE A O 1
ATOM 733 N N . SER A 1 94 ? 4.292 13.546 -0.369 1.00 92.06 94 SER A N 1
ATOM 734 C CA . SER A 1 94 ? 4.612 14.263 0.869 1.00 92.06 94 SER A CA 1
ATOM 735 C C . SER A 1 94 ? 3.939 13.615 2.088 1.00 92.06 94 SER A C 1
ATOM 737 O O . SER A 1 94 ? 2.832 13.089 1.991 1.00 92.06 94 SER A O 1
ATOM 739 N N . LYS A 1 95 ? 4.561 13.705 3.270 1.00 94.44 95 LYS A N 1
ATOM 740 C CA . LYS A 1 95 ? 3.954 13.218 4.522 1.00 94.44 95 LYS A CA 1
ATOM 741 C C . LYS A 1 95 ? 2.596 13.862 4.818 1.00 94.44 95 LYS A C 1
ATOM 743 O O . LYS A 1 95 ? 1.705 13.195 5.332 1.00 94.44 95 LYS A O 1
ATOM 748 N N . ASN A 1 96 ? 2.431 15.146 4.494 1.00 94.88 96 ASN A N 1
ATOM 749 C CA . ASN A 1 96 ? 1.159 15.845 4.688 1.00 94.88 96 ASN A CA 1
ATOM 750 C C . ASN A 1 96 ? 0.068 15.265 3.783 1.00 94.88 96 ASN A C 1
ATOM 752 O O . ASN A 1 96 ? -1.013 14.962 4.269 1.00 94.88 96 ASN A O 1
ATOM 756 N N . GLU A 1 97 ? 0.381 15.032 2.509 1.00 93.12 97 GLU A N 1
ATOM 757 C CA . GLU A 1 97 ? -0.529 14.376 1.563 1.00 93.12 97 GLU A CA 1
ATOM 758 C C . GLU A 1 97 ? -0.881 12.953 2.018 1.00 93.12 97 GLU A C 1
ATOM 760 O O . GLU A 1 97 ? -2.053 12.590 2.061 1.00 93.12 97 GLU A O 1
ATOM 765 N N . ALA A 1 98 ? 0.112 12.173 2.461 1.00 94.00 98 ALA A N 1
ATOM 766 C CA . ALA A 1 98 ? -0.113 10.845 3.027 1.00 94.00 98 ALA A CA 1
ATOM 767 C C . ALA A 1 98 ? -1.056 10.888 4.242 1.00 94.00 98 ALA A C 1
ATOM 769 O O . ALA A 1 98 ? -1.969 10.072 4.365 1.00 94.00 98 ALA A O 1
ATOM 770 N N . LYS A 1 99 ? -0.859 11.861 5.137 1.00 93.94 99 LYS A N 1
ATOM 771 C CA . LYS A 1 99 ? -1.699 12.051 6.322 1.00 93.94 99 LYS A CA 1
ATOM 772 C C . LYS A 1 99 ? -3.129 12.436 5.951 1.00 93.94 99 LYS A C 1
ATOM 774 O O . LYS A 1 99 ? -4.055 11.844 6.498 1.00 93.94 99 LYS A O 1
ATOM 779 N N . GLU A 1 100 ? -3.308 13.366 5.017 1.00 92.06 100 GLU A N 1
ATOM 780 C CA . GLU A 1 100 ? -4.627 13.759 4.507 1.00 92.06 100 GLU A CA 1
ATOM 781 C C . GLU A 1 100 ? -5.360 12.564 3.886 1.00 92.06 100 GLU A C 1
ATOM 783 O O . GLU A 1 100 ? -6.526 12.330 4.194 1.00 92.06 100 GLU A O 1
ATOM 788 N N . MET A 1 101 ? -4.674 11.746 3.082 1.00 91.12 101 MET A N 1
ATOM 789 C CA . MET A 1 101 ? -5.254 10.531 2.499 1.00 91.12 101 MET A CA 1
ATOM 790 C C . MET A 1 101 ? -5.738 9.548 3.566 1.00 91.12 101 MET A C 1
ATOM 792 O O . MET A 1 101 ? -6.866 9.061 3.489 1.00 91.12 101 MET A O 1
ATOM 796 N N . LEU A 1 102 ? -4.917 9.284 4.587 1.00 92.06 102 LEU A N 1
ATOM 797 C CA . LEU A 1 102 ? -5.294 8.396 5.687 1.00 92.06 102 LEU A CA 1
ATOM 798 C C . LEU A 1 102 ? -6.462 8.968 6.508 1.00 92.06 102 LEU A C 1
ATOM 800 O O . LEU A 1 102 ? -7.343 8.214 6.915 1.00 92.06 102 LEU A O 1
ATOM 804 N N . GLN A 1 103 ? -6.496 10.284 6.740 1.00 90.19 103 GLN A N 1
ATOM 805 C CA . GLN A 1 103 ? -7.572 10.958 7.476 1.00 90.19 103 GLN A CA 1
ATOM 806 C C . GLN A 1 103 ? -8.896 10.960 6.707 1.00 90.19 103 GLN A C 1
ATOM 808 O O . GLN A 1 103 ? -9.931 10.647 7.288 1.00 90.19 103 GLN A O 1
ATOM 813 N N . ASN A 1 104 ? -8.874 11.209 5.399 1.00 87.50 104 ASN A N 1
ATOM 814 C CA . ASN A 1 104 ? -10.079 11.181 4.566 1.00 87.50 104 ASN A CA 1
ATOM 815 C C . ASN A 1 104 ? -10.750 9.794 4.575 1.00 87.50 104 ASN A C 1
ATOM 817 O O . ASN A 1 104 ? -11.978 9.684 4.653 1.00 87.50 104 ASN A O 1
ATOM 821 N N . SER A 1 105 ? -9.951 8.722 4.592 1.00 84.94 105 SER A N 1
ATOM 822 C CA . SER A 1 105 ? -10.445 7.346 4.766 1.00 84.94 105 SER A CA 1
ATOM 823 C C . SER A 1 105 ? -11.047 7.087 6.154 1.00 84.94 105 SER A C 1
ATOM 825 O O . SER A 1 105 ? -11.864 6.182 6.330 1.00 84.94 105 SER A O 1
ATOM 827 N N . LEU A 1 106 ? -10.669 7.873 7.167 1.00 82.50 106 LEU A N 1
ATOM 828 C CA . LEU A 1 106 ? -11.285 7.812 8.492 1.00 82.50 106 LEU A CA 1
ATOM 829 C C . LEU A 1 106 ? -12.642 8.533 8.529 1.00 82.50 106 LEU A C 1
ATOM 831 O O . LEU A 1 106 ? -13.568 8.042 9.179 1.00 82.50 106 LEU A O 1
ATOM 835 N N . GLU A 1 107 ? -12.757 9.659 7.821 1.00 71.81 107 GLU A N 1
ATOM 836 C CA . GLU A 1 107 ? -13.916 10.567 7.836 1.00 71.81 107 GLU A CA 1
ATOM 837 C C . GLU A 1 107 ? -15.081 10.137 6.936 1.00 71.81 107 GLU A C 1
ATOM 839 O O . GLU A 1 107 ? -16.227 10.493 7.214 1.00 71.81 107 GLU A O 1
ATOM 844 N N . THR A 1 108 ? -14.817 9.340 5.897 1.00 62.66 108 THR A N 1
ATOM 845 C CA . THR A 1 108 ? -15.849 8.888 4.939 1.00 62.66 108 THR A CA 1
ATOM 846 C C . THR A 1 108 ? -16.971 8.066 5.616 1.00 62.66 108 THR A C 1
ATOM 848 O O . THR A 1 108 ? -18.102 8.052 5.137 1.00 62.66 108 THR A O 1
ATOM 851 N N . ASP A 1 109 ? -16.721 7.514 6.811 1.00 56.41 109 ASP A N 1
ATOM 852 C CA . ASP A 1 109 ? -17.686 6.761 7.629 1.00 56.41 109 ASP A CA 1
ATOM 853 C C . ASP A 1 109 ? -18.260 7.580 8.806 1.00 56.41 109 ASP A C 1
ATOM 855 O O . ASP A 1 109 ? -18.181 7.182 9.976 1.00 56.41 109 ASP A O 1
ATOM 859 N N . ALA A 1 110 ? -18.906 8.714 8.526 1.00 45.16 110 ALA A N 1
ATOM 860 C CA . ALA A 1 110 ? -19.582 9.545 9.535 1.00 45.16 110 ALA A CA 1
ATOM 861 C C . ALA A 1 110 ? -20.796 8.874 10.245 1.00 45.16 110 ALA A C 1
ATOM 863 O O . ALA A 1 110 ? -21.522 9.538 10.984 1.00 45.16 110 ALA A O 1
ATOM 864 N N . ILE A 1 111 ? -21.018 7.561 10.074 1.00 45.09 111 ILE A N 1
ATOM 865 C CA . ILE A 1 111 ? -22.023 6.756 10.806 1.00 45.09 111 ILE A CA 1
ATOM 866 C C . ILE A 1 111 ? -21.372 5.553 11.517 1.00 45.09 111 ILE A C 1
ATOM 868 O O . ILE A 1 111 ? -22.001 4.530 11.763 1.00 45.09 111 ILE A O 1
ATOM 872 N N . SER A 1 112 ? -20.100 5.653 11.894 1.00 45.28 112 SER A N 1
ATOM 873 C CA . SER A 1 112 ? -19.528 4.746 12.890 1.00 45.28 112 SER A CA 1
ATOM 874 C C . SER A 1 112 ? -19.337 5.516 14.187 1.00 45.28 112 SER A C 1
ATOM 876 O O . SER A 1 112 ? -18.484 6.394 14.275 1.00 45.28 112 SER A O 1
ATOM 878 N N . LEU A 1 113 ? -20.141 5.196 15.204 1.00 44.25 113 LEU A N 1
ATOM 879 C CA . LEU A 1 113 ? -19.918 5.573 16.602 1.00 44.25 113 LEU A CA 1
ATOM 880 C C . LEU A 1 113 ? -18.558 5.005 17.054 1.00 44.25 113 LEU A C 1
ATOM 882 O O . LEU A 1 113 ? -18.486 3.961 17.703 1.00 44.25 113 LEU A O 1
ATOM 886 N N . ARG A 1 114 ? -17.459 5.658 16.660 1.00 53.81 114 ARG A N 1
ATOM 887 C CA . ARG A 1 114 ? -16.097 5.277 17.035 1.00 53.81 114 ARG A CA 1
ATOM 888 C C . ARG A 1 114 ? -15.944 5.580 18.517 1.00 53.81 114 ARG A C 1
ATOM 890 O O . ARG A 1 114 ? -15.676 6.706 18.926 1.00 53.81 114 ARG A O 1
ATOM 897 N N . THR A 1 115 ? -16.171 4.560 19.335 1.00 42.75 115 THR A N 1
ATOM 898 C CA . THR A 1 115 ? -15.823 4.606 20.753 1.00 42.75 115 THR A CA 1
ATOM 899 C C . THR A 1 115 ? -14.306 4.764 20.819 1.00 42.75 115 THR A C 1
ATOM 901 O O . THR A 1 115 ? -13.561 3.883 20.393 1.00 42.75 115 THR A O 1
ATOM 904 N N . ALA A 1 116 ? -13.865 5.928 21.285 1.00 45.41 116 ALA A N 1
ATOM 905 C CA . ALA A 1 116 ? -12.508 6.462 21.196 1.00 45.41 116 ALA A CA 1
ATOM 906 C C . ALA A 1 116 ? -11.430 5.716 22.026 1.00 45.41 116 ALA A C 1
ATOM 908 O O . ALA A 1 116 ? -10.559 6.351 22.613 1.00 45.41 116 ALA A O 1
ATOM 909 N N . SER A 1 117 ? -11.450 4.381 22.112 1.00 52.69 117 SER A N 1
ATOM 910 C CA . SER A 1 117 ? -10.450 3.624 22.891 1.00 52.69 117 SER A CA 1
ATOM 911 C C . SER A 1 117 ? -10.117 2.204 22.400 1.00 52.69 117 SER A C 1
ATOM 913 O O . SER A 1 117 ? -9.292 1.538 23.030 1.00 52.69 117 SER A O 1
ATOM 915 N N . GLY A 1 118 ? -10.709 1.734 21.292 1.00 66.44 118 GLY A N 1
ATOM 916 C CA . GLY A 1 118 ? -10.670 0.316 20.898 1.00 66.44 118 GLY A CA 1
ATOM 917 C C . GLY A 1 118 ? -9.872 -0.052 19.643 1.00 66.44 118 GLY A C 1
ATOM 918 O O . GLY A 1 118 ? -9.819 -1.237 19.325 1.00 66.44 118 GLY A O 1
ATOM 919 N N . THR A 1 119 ? -9.268 0.907 18.937 1.00 80.69 119 THR A N 1
ATOM 920 C CA . THR A 1 119 ? -8.635 0.670 17.628 1.00 80.69 119 THR A CA 1
ATOM 921 C C . THR A 1 119 ? -7.161 1.062 17.614 1.00 80.69 119 THR A C 1
ATOM 923 O O . THR A 1 119 ? -6.726 1.943 18.358 1.00 80.69 119 THR A O 1
ATOM 926 N N . GLU A 1 120 ? -6.390 0.397 16.765 1.00 91.12 120 GLU A N 1
ATOM 927 C CA . GLU A 1 120 ? -4.987 0.694 16.481 1.00 91.12 120 GLU A CA 1
ATOM 928 C C . GLU A 1 120 ? -4.727 0.609 14.972 1.00 91.12 120 GLU A C 1
ATOM 930 O O . GLU A 1 120 ? -5.582 0.150 14.211 1.00 91.12 120 GLU A O 1
ATOM 935 N N . TYR A 1 121 ? -3.561 1.078 14.530 1.00 93.94 121 TYR A N 1
ATOM 936 C CA . TYR A 1 121 ? -3.188 1.064 13.119 1.00 93.94 121 TYR A CA 1
ATOM 937 C C . TYR A 1 121 ? -2.014 0.127 12.878 1.00 93.94 121 TYR A C 1
ATOM 939 O O . TYR A 1 121 ? -1.070 0.102 13.669 1.00 93.94 121 TYR A O 1
ATOM 947 N N . ARG A 1 122 ? -2.057 -0.629 11.780 1.00 95.62 122 ARG A N 1
ATOM 948 C CA . ARG A 1 122 ? -0.985 -1.554 11.390 1.00 95.62 122 ARG A CA 1
ATOM 949 C C . ARG A 1 122 ? -0.765 -1.549 9.886 1.00 95.62 122 ARG A C 1
ATOM 951 O O . ARG A 1 122 ? -1.680 -1.269 9.113 1.00 95.62 122 ARG A O 1
ATOM 958 N N . GLU A 1 123 ? 0.452 -1.888 9.487 1.00 96.19 123 GLU A N 1
ATOM 959 C CA . GLU A 1 123 ? 0.778 -2.254 8.113 1.00 96.19 123 GLU A CA 1
ATOM 960 C C . GLU A 1 123 ? 0.724 -3.775 7.981 1.00 96.19 123 GLU A C 1
ATOM 962 O O . GLU A 1 123 ? 1.314 -4.494 8.790 1.00 96.19 123 GLU A O 1
ATOM 967 N N . ILE A 1 124 ? 0.032 -4.253 6.954 1.00 96.00 124 ILE A N 1
ATOM 968 C CA . ILE A 1 124 ? 0.068 -5.651 6.529 1.00 96.00 124 ILE A CA 1
ATOM 969 C C . ILE A 1 124 ? 0.742 -5.662 5.166 1.00 96.00 124 ILE A C 1
ATOM 971 O O . ILE A 1 124 ? 0.294 -4.954 4.264 1.00 96.00 124 ILE A O 1
ATOM 975 N N . SER A 1 125 ? 1.820 -6.421 5.009 1.00 94.75 125 SER A N 1
ATOM 976 C CA . SER A 1 125 ? 2.542 -6.513 3.744 1.00 94.75 125 SER A CA 1
ATOM 977 C C . SER A 1 125 ? 2.707 -7.946 3.274 1.00 94.75 125 SER A C 1
ATOM 979 O O . SER A 1 125 ? 2.829 -8.854 4.085 1.00 94.75 125 SER A O 1
ATOM 981 N N . GLN A 1 126 ? 2.718 -8.138 1.959 1.00 94.00 126 GLN A N 1
ATOM 982 C CA . GLN A 1 126 ? 2.969 -9.417 1.301 1.00 94.00 126 GLN A CA 1
ATOM 983 C C . GLN A 1 126 ? 4.122 -9.242 0.319 1.00 94.00 126 GLN A C 1
ATOM 985 O O . GLN A 1 126 ? 4.057 -8.395 -0.576 1.00 94.00 126 GLN A O 1
ATOM 990 N N . THR A 1 127 ? 5.180 -10.034 0.486 1.00 93.12 127 THR A N 1
ATOM 991 C CA . THR A 1 127 ? 6.331 -10.026 -0.423 1.00 93.12 127 THR A CA 1
ATOM 992 C C . THR A 1 127 ? 6.002 -10.805 -1.690 1.00 93.12 127 THR A C 1
ATOM 994 O O . THR A 1 127 ? 5.458 -11.903 -1.639 1.00 93.12 127 THR A O 1
ATOM 997 N N . ILE A 1 128 ? 6.330 -10.235 -2.847 1.00 92.62 128 ILE A N 1
ATOM 998 C CA . ILE A 1 128 ? 5.994 -10.796 -4.155 1.00 92.62 128 ILE A CA 1
ATOM 999 C C . ILE A 1 128 ? 7.259 -10.862 -5.002 1.00 92.62 128 ILE A C 1
ATOM 1001 O O . ILE A 1 128 ? 7.937 -9.858 -5.240 1.00 92.62 128 ILE A O 1
ATOM 1005 N N . PHE A 1 129 ? 7.577 -12.063 -5.477 1.00 92.19 129 PHE A N 1
ATOM 1006 C CA . PHE A 1 129 ? 8.646 -12.274 -6.444 1.00 92.19 129 PHE A CA 1
ATOM 1007 C C . PHE A 1 129 ? 8.242 -11.744 -7.822 1.00 92.19 129 PHE A C 1
ATOM 1009 O O . PHE A 1 129 ? 7.183 -12.091 -8.338 1.00 92.19 129 PHE A O 1
ATOM 1016 N N . VAL A 1 130 ? 9.117 -10.951 -8.447 1.00 91.12 130 VAL A N 1
ATOM 1017 C CA . VAL A 1 130 ? 8.904 -10.454 -9.814 1.00 91.12 130 VAL A CA 1
ATOM 1018 C C . VAL A 1 130 ? 9.794 -11.203 -10.800 1.00 91.12 130 VAL A C 1
ATOM 1020 O O . VAL A 1 130 ? 9.310 -11.901 -11.687 1.00 91.12 130 VAL A O 1
ATOM 1023 N N . LYS A 1 131 ? 11.119 -11.041 -10.681 1.00 89.88 131 LYS A N 1
ATOM 1024 C CA . LYS A 1 131 ? 12.088 -11.654 -11.603 1.00 89.88 131 LYS A CA 1
ATOM 1025 C C . LYS A 1 131 ? 13.503 -11.637 -11.036 1.00 89.88 131 LYS A C 1
ATOM 1027 O O . LYS A 1 131 ? 14.014 -10.600 -10.608 1.00 89.88 131 LYS A O 1
ATOM 1032 N N . GLY A 1 132 ? 14.202 -12.768 -11.131 1.00 88.00 132 GLY A N 1
ATOM 1033 C CA . GLY A 1 132 ? 15.612 -12.887 -10.752 1.00 88.00 132 GLY A CA 1
ATOM 1034 C C . GLY A 1 132 ? 15.846 -12.677 -9.253 1.00 88.00 132 GLY A C 1
ATOM 1035 O O . GLY A 1 132 ? 15.601 -13.573 -8.460 1.00 88.00 132 GLY A O 1
ATOM 1036 N N . LYS A 1 133 ? 16.364 -11.507 -8.864 1.00 86.00 133 LYS A N 1
ATOM 1037 C CA . LYS A 1 133 ? 16.544 -11.114 -7.451 1.00 86.00 133 LYS A CA 1
ATOM 1038 C C . LYS A 1 133 ? 15.644 -9.942 -7.046 1.00 86.00 133 LYS A C 1
ATOM 1040 O O . LYS A 1 133 ? 15.853 -9.367 -5.981 1.00 86.00 133 LYS A O 1
ATOM 1045 N N . TYR A 1 134 ? 14.701 -9.563 -7.909 1.00 87.75 134 TYR A N 1
ATOM 1046 C CA . TYR A 1 134 ? 13.806 -8.437 -7.687 1.00 87.75 134 TYR A CA 1
ATOM 1047 C C . TYR A 1 134 ? 12.471 -8.897 -7.101 1.00 87.75 134 TYR A C 1
ATOM 1049 O O . TYR A 1 134 ? 11.833 -9.808 -7.637 1.00 87.75 134 TYR A O 1
ATOM 1057 N N . TYR A 1 135 ? 12.081 -8.236 -6.015 1.00 90.00 135 TYR A N 1
ATOM 1058 C CA . TYR A 1 135 ? 10.855 -8.460 -5.263 1.00 90.00 135 TYR A CA 1
ATOM 1059 C C . TYR A 1 135 ? 10.209 -7.107 -4.987 1.00 90.00 135 TYR A C 1
ATOM 1061 O O . TYR A 1 135 ? 10.898 -6.086 -4.946 1.00 90.00 135 TYR A O 1
ATOM 1069 N N . VAL A 1 136 ? 8.904 -7.124 -4.772 1.00 91.19 136 VAL A N 1
ATOM 1070 C CA . VAL A 1 136 ? 8.099 -5.969 -4.368 1.00 91.19 136 VAL A CA 1
ATOM 1071 C C . VAL A 1 136 ? 7.242 -6.362 -3.171 1.00 91.19 136 VAL A C 1
ATOM 1073 O O . VAL A 1 136 ? 7.136 -7.547 -2.855 1.00 91.19 136 VAL A O 1
ATOM 1076 N N . GLN A 1 137 ? 6.638 -5.390 -2.497 1.00 92.56 137 GLN A N 1
ATOM 1077 C CA . GLN A 1 137 ? 5.689 -5.648 -1.421 1.00 92.56 137 GLN A CA 1
ATOM 1078 C C . GLN A 1 137 ? 4.352 -4.987 -1.725 1.00 92.56 137 GLN A C 1
ATOM 1080 O O . GLN A 1 137 ? 4.289 -3.780 -1.944 1.00 92.56 137 GLN A O 1
ATOM 1085 N N . MET A 1 138 ? 3.277 -5.768 -1.691 1.00 94.25 138 MET A N 1
ATOM 1086 C CA . MET A 1 138 ? 1.940 -5.200 -1.561 1.00 94.25 138 MET A CA 1
ATOM 1087 C C . MET A 1 138 ? 1.760 -4.769 -0.107 1.00 94.25 138 MET A C 1
ATOM 1089 O O . MET A 1 138 ? 2.023 -5.573 0.783 1.00 94.25 138 MET A O 1
ATOM 1093 N N . VAL A 1 139 ? 1.359 -3.522 0.147 1.00 95.75 139 VAL A N 1
ATOM 1094 C CA . VAL A 1 139 ? 1.248 -2.966 1.505 1.00 95.75 139 VAL A CA 1
ATOM 1095 C C . VAL A 1 139 ? -0.147 -2.396 1.726 1.00 95.75 139 VAL A C 1
ATOM 1097 O O . VAL A 1 139 ? -0.619 -1.570 0.944 1.00 95.75 139 VAL A O 1
ATOM 1100 N N . PHE A 1 140 ? -0.786 -2.810 2.817 1.00 97.31 140 PHE A N 1
ATOM 1101 C CA . PHE A 1 140 ? -2.101 -2.356 3.260 1.00 97.31 140 PHE A CA 1
ATOM 1102 C C . PHE A 1 140 ? -1.972 -1.609 4.585 1.00 97.31 140 PHE A C 1
ATOM 1104 O O . PHE A 1 140 ? -1.443 -2.141 5.563 1.00 97.31 140 PHE A O 1
ATOM 1111 N N . TYR A 1 141 ? -2.499 -0.391 4.638 1.00 97.25 141 TYR A N 1
ATOM 1112 C CA . TYR A 1 141 ? -2.534 0.437 5.840 1.00 97.25 141 TYR A CA 1
ATOM 1113 C C . TYR A 1 141 ? -3.898 0.261 6.490 1.00 97.25 141 TYR A C 1
ATOM 1115 O O . TYR A 1 141 ? -4.894 0.696 5.923 1.00 97.25 141 TYR A O 1
ATOM 1123 N N . CYS A 1 142 ? -3.969 -0.401 7.639 1.00 95.50 142 CYS A N 1
ATOM 1124 C CA . CYS A 1 142 ? -5.233 -0.881 8.194 1.00 95.50 142 CYS A CA 1
ATOM 1125 C C . CYS A 1 142 ? -5.553 -0.239 9.542 1.00 95.50 142 CYS A C 1
ATOM 1127 O O . CYS A 1 142 ? -4.666 -0.005 10.364 1.00 95.50 142 CYS A O 1
ATOM 1129 N N . GLU A 1 143 ? -6.844 -0.026 9.787 1.00 93.69 143 GLU A N 1
ATOM 1130 C CA . GLU A 1 143 ? -7.393 0.158 11.128 1.00 93.69 143 GLU A CA 1
ATOM 1131 C C . GLU A 1 143 ? -7.870 -1.199 11.649 1.00 93.69 143 GLU A C 1
ATOM 1133 O O . GLU A 1 143 ? -8.688 -1.869 11.010 1.00 93.69 143 GLU A O 1
ATOM 1138 N N . VAL A 1 144 ? -7.370 -1.593 12.816 1.00 92.62 144 VAL A N 1
ATOM 1139 C CA . VAL A 1 144 ? -7.661 -2.883 13.449 1.00 92.62 144 VAL A CA 1
ATOM 1140 C C . VAL A 1 144 ? -8.126 -2.697 14.889 1.00 92.62 144 VAL A C 1
ATOM 1142 O O . VAL A 1 144 ? -7.969 -1.625 15.479 1.00 92.62 144 VAL A O 1
ATOM 1145 N N . ASN A 1 145 ? -8.700 -3.740 15.477 1.00 90.00 145 ASN A N 1
ATOM 1146 C CA . ASN A 1 145 ? -8.991 -3.766 16.907 1.00 90.00 145 ASN A CA 1
ATOM 1147 C C . ASN A 1 145 ? -7.700 -3.797 17.739 1.00 90.00 145 ASN A C 1
ATOM 1149 O O . ASN A 1 145 ? -6.739 -4.489 17.423 1.00 90.00 145 ASN A O 1
ATOM 1153 N N . LYS A 1 146 ? -7.721 -3.110 18.879 1.00 87.81 146 LYS A N 1
ATOM 1154 C CA . LYS A 1 146 ? -6.601 -3.057 19.827 1.00 87.81 146 LYS A CA 1
ATOM 1155 C C . LYS A 1 146 ? -6.410 -4.345 20.638 1.00 87.81 146 LYS A C 1
ATOM 1157 O O . LYS A 1 146 ? -5.346 -4.583 21.201 1.00 87.81 146 LYS A O 1
ATOM 1162 N N . SER A 1 147 ? -7.467 -5.139 20.811 1.00 80.69 147 SER A N 1
ATOM 1163 C CA . SER A 1 147 ? -7.454 -6.287 21.722 1.00 80.69 147 SER A CA 1
ATOM 1164 C C . SER A 1 147 ? -8.271 -7.456 21.192 1.00 80.69 147 SER A C 1
ATOM 1166 O O . SER A 1 147 ? -9.327 -7.257 20.590 1.00 80.69 147 SER A O 1
ATOM 1168 N N . GLY A 1 148 ? -7.799 -8.670 21.476 1.00 83.38 148 GLY A N 1
ATOM 1169 C CA . GLY A 1 148 ? -8.353 -9.919 20.963 1.00 83.38 148 GLY A CA 1
ATOM 1170 C C . GLY A 1 148 ? -7.702 -10.346 19.642 1.00 83.38 148 GLY A C 1
ATOM 1171 O O . GLY A 1 148 ? -6.697 -9.763 19.236 1.00 83.38 148 GLY A O 1
ATOM 1172 N N . PRO A 1 149 ? -8.251 -11.376 18.975 1.00 85.88 149 PRO A N 1
ATOM 1173 C CA . PRO A 1 149 ? -7.814 -11.764 17.637 1.00 85.88 149 PRO A CA 1
ATOM 1174 C C . PRO A 1 149 ? -7.907 -10.580 16.673 1.00 85.88 149 PRO A C 1
ATOM 1176 O O . PRO A 1 149 ? -8.894 -9.844 16.719 1.00 85.88 149 PRO A O 1
ATOM 1179 N N . MET A 1 150 ? -6.902 -10.403 15.812 1.00 89.00 150 MET A N 1
ATOM 1180 C CA . MET A 1 150 ? -6.866 -9.278 14.878 1.00 89.00 150 MET A CA 1
ATOM 1181 C C . MET A 1 150 ? -8.075 -9.325 13.937 1.00 89.00 150 MET A C 1
ATOM 1183 O O . MET A 1 150 ? -8.341 -10.330 13.277 1.00 89.00 150 MET A O 1
ATOM 1187 N N . VAL A 1 151 ? -8.796 -8.216 13.867 1.00 90.69 151 VAL A N 1
ATOM 1188 C CA . VAL A 1 151 ? -9.860 -7.946 12.911 1.00 90.69 151 VAL A CA 1
ATOM 1189 C C . VAL A 1 151 ? -9.613 -6.580 12.291 1.00 90.69 151 VAL A C 1
ATOM 1191 O O . VAL A 1 151 ? -9.338 -5.604 12.987 1.00 90.69 151 VAL A O 1
ATOM 1194 N N . ILE A 1 152 ? -9.708 -6.516 10.970 1.00 92.81 152 ILE A N 1
ATOM 1195 C CA . ILE A 1 152 ? -9.654 -5.268 10.222 1.00 92.81 152 ILE A CA 1
ATOM 1196 C C . ILE A 1 152 ? -11.037 -4.644 10.226 1.00 92.81 152 ILE A C 1
ATOM 1198 O O . ILE A 1 152 ? -12.027 -5.276 9.854 1.00 92.81 152 ILE A O 1
ATOM 1202 N N . HIS A 1 153 ? -11.088 -3.381 10.627 1.00 91.44 153 HIS A N 1
ATOM 1203 C CA . HIS A 1 153 ? -12.273 -2.549 10.479 1.00 91.44 153 HIS A CA 1
ATOM 1204 C C . HIS A 1 153 ? -12.337 -1.940 9.080 1.00 91.44 153 HIS A C 1
ATOM 1206 O O . HIS A 1 153 ? -13.411 -1.883 8.488 1.00 91.44 153 HIS A O 1
ATOM 1212 N N . ARG A 1 154 ? -11.185 -1.504 8.557 1.00 92.06 154 ARG A N 1
ATOM 1213 C CA . ARG A 1 154 ? -11.041 -0.938 7.212 1.00 92.06 154 ARG A CA 1
ATOM 1214 C C . ARG A 1 154 ? -9.587 -0.909 6.758 1.00 92.06 154 ARG A C 1
ATOM 1216 O O . ARG A 1 154 ? -8.666 -0.857 7.579 1.00 92.06 154 ARG A O 1
ATOM 1223 N N . ILE A 1 155 ? -9.404 -0.841 5.448 1.00 95.81 155 ILE A N 1
ATOM 1224 C CA . ILE A 1 155 ? -8.154 -0.417 4.821 1.00 95.81 155 ILE A CA 1
ATOM 1225 C C . ILE A 1 155 ? -8.228 1.106 4.669 1.00 95.81 155 ILE A C 1
ATOM 1227 O O . ILE A 1 155 ? -9.187 1.635 4.123 1.00 95.81 155 ILE A O 1
ATOM 1231 N N . LEU A 1 156 ? -7.235 1.831 5.172 1.00 95.56 156 LEU A N 1
ATOM 1232 C CA . LEU A 1 156 ? -7.113 3.285 5.041 1.00 95.56 156 LEU A CA 1
ATOM 1233 C C . LEU A 1 156 ? -6.471 3.677 3.711 1.00 95.56 156 LEU A C 1
ATOM 1235 O O . LEU A 1 156 ? -6.827 4.696 3.123 1.00 95.56 156 LEU A O 1
ATOM 1239 N N . ASN A 1 157 ? -5.505 2.883 3.258 1.00 95.88 157 ASN A N 1
ATOM 1240 C CA . ASN A 1 157 ? -4.863 3.024 1.960 1.00 95.88 157 ASN A CA 1
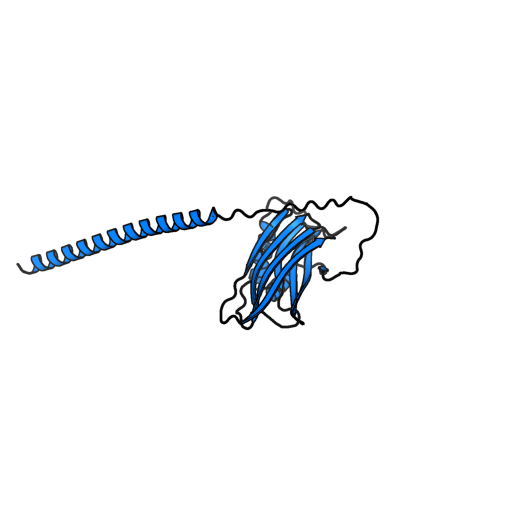ATOM 1241 C C . ASN A 1 157 ? -4.138 1.721 1.586 1.00 95.88 157 ASN A C 1
ATOM 1243 O O . ASN A 1 157 ? -3.957 0.838 2.429 1.00 95.88 157 ASN A O 1
ATOM 1247 N N . TYR A 1 158 ? -3.676 1.619 0.344 1.00 96.19 158 TYR A N 1
ATOM 1248 C CA . TYR A 1 158 ? -2.847 0.515 -0.126 1.00 96.19 158 TYR A CA 1
ATOM 1249 C C . TYR A 1 158 ? -1.890 0.975 -1.230 1.00 96.19 158 TYR A C 1
ATOM 1251 O O . TYR A 1 158 ? -2.212 1.873 -2.006 1.00 96.19 158 TYR A O 1
ATOM 1259 N N . THR A 1 159 ? -0.712 0.359 -1.309 1.00 94.19 159 THR A N 1
ATOM 1260 C CA . THR A 1 159 ? 0.315 0.697 -2.306 1.00 94.19 159 THR A CA 1
ATOM 1261 C C . THR A 1 159 ? 1.176 -0.514 -2.669 1.00 94.19 159 THR A C 1
ATOM 1263 O O . THR A 1 159 ? 1.150 -1.540 -1.985 1.00 94.19 159 THR A O 1
ATOM 1266 N N . LEU A 1 160 ? 1.956 -0.375 -3.740 1.00 92.44 160 LEU A N 1
ATOM 1267 C CA . LEU A 1 160 ? 2.980 -1.324 -4.157 1.00 92.44 160 LEU A CA 1
ATOM 1268 C C . LEU A 1 160 ? 4.368 -0.745 -3.866 1.00 92.44 160 LEU A C 1
ATOM 1270 O O . LEU A 1 160 ? 4.890 0.078 -4.620 1.00 92.44 160 LEU A O 1
ATOM 1274 N N . ASP A 1 161 ? 5.001 -1.212 -2.792 1.00 90.12 161 ASP A N 1
ATOM 1275 C CA . ASP A 1 161 ? 6.382 -0.862 -2.478 1.00 90.12 161 ASP A CA 1
ATOM 1276 C C . ASP A 1 161 ? 7.347 -1.615 -3.404 1.00 90.12 161 ASP A C 1
ATOM 1278 O O . ASP A 1 161 ? 7.568 -2.825 -3.306 1.00 90.12 161 ASP A O 1
ATOM 1282 N N . ARG A 1 162 ? 7.947 -0.855 -4.316 1.00 85.56 162 ARG A N 1
ATOM 1283 C CA . ARG A 1 162 ? 8.909 -1.325 -5.322 1.00 85.56 162 ARG A CA 1
ATOM 1284 C C . ARG A 1 162 ? 10.354 -1.048 -4.931 1.00 85.56 162 ARG A C 1
ATOM 1286 O O . ARG A 1 162 ? 11.256 -1.419 -5.680 1.00 85.56 162 ARG A O 1
ATOM 1293 N N . GLY A 1 163 ? 10.570 -0.376 -3.800 1.00 74.88 163 GLY A N 1
ATOM 1294 C CA . GLY A 1 163 ? 11.884 -0.011 -3.280 1.00 74.88 163 GLY A CA 1
ATOM 1295 C C . GLY A 1 163 ? 12.592 -1.155 -2.556 1.00 74.88 163 GLY A C 1
ATOM 1296 O O . GLY A 1 163 ? 13.764 -1.013 -2.194 1.00 74.88 163 GLY A O 1
ATOM 1297 N N . TYR A 1 164 ? 11.927 -2.300 -2.366 1.00 58.00 164 TYR A N 1
ATOM 1298 C CA . TYR A 1 164 ? 12.499 -3.452 -1.680 1.00 58.00 164 TYR A CA 1
ATOM 1299 C C . TYR A 1 164 ? 13.864 -3.844 -2.280 1.00 58.00 164 TYR A C 1
ATOM 1301 O O . TYR A 1 164 ? 13.990 -4.220 -3.447 1.00 58.00 164 TYR A O 1
ATOM 1309 N N . ARG A 1 165 ? 14.916 -3.736 -1.454 1.00 54.47 165 ARG A N 1
ATOM 1310 C CA . ARG A 1 165 ? 16.329 -4.001 -1.800 1.00 54.47 165 ARG A CA 1
ATOM 1311 C C . ARG A 1 165 ? 16.941 -3.104 -2.896 1.00 54.47 165 ARG A C 1
ATOM 1313 O O . ARG A 1 165 ? 17.916 -3.501 -3.530 1.00 54.47 165 ARG A O 1
ATOM 1320 N N . GLY A 1 166 ? 16.445 -1.875 -3.064 1.00 52.69 166 GLY A N 1
ATOM 1321 C CA . GLY A 1 166 ? 17.191 -0.782 -3.707 1.00 52.69 166 GLY A CA 1
ATOM 1322 C C . GLY A 1 166 ? 17.138 -0.706 -5.237 1.00 52.69 166 GLY A C 1
ATOM 1323 O O . GLY A 1 166 ? 17.946 0.009 -5.827 1.00 52.69 166 GLY A O 1
ATOM 1324 N N . GLY A 1 167 ? 16.217 -1.416 -5.897 1.00 58.22 167 GLY A N 1
ATOM 1325 C CA . GLY A 1 167 ? 15.973 -1.266 -7.336 1.00 58.22 167 GLY A CA 1
ATOM 1326 C C . GLY A 1 167 ? 14.585 -0.701 -7.617 1.00 58.22 167 GLY A C 1
ATOM 1327 O O . GLY A 1 167 ? 13.614 -1.423 -7.459 1.00 58.22 167 GLY A O 1
ATOM 1328 N N . THR A 1 168 ? 14.464 0.545 -8.073 1.00 70.94 168 THR A N 1
ATOM 1329 C CA . THR A 1 168 ? 13.145 1.143 -8.346 1.00 70.94 168 THR A CA 1
ATOM 1330 C C . THR A 1 168 ? 12.794 1.023 -9.826 1.00 70.94 168 THR A C 1
ATOM 1332 O O . THR A 1 168 ? 13.239 1.813 -10.659 1.00 70.94 168 THR A O 1
ATOM 1335 N N . TYR A 1 169 ? 12.020 -0.006 -10.165 1.00 85.06 169 TYR A N 1
ATOM 1336 C CA . TYR A 1 169 ? 11.395 -0.142 -11.479 1.00 85.06 169 TYR A CA 1
ATOM 1337 C C . TYR A 1 169 ? 10.043 0.572 -11.457 1.00 85.06 169 TYR A C 1
ATOM 1339 O O . TYR A 1 169 ? 9.320 0.505 -10.464 1.00 85.06 169 TYR A O 1
ATOM 1347 N N . GLY A 1 170 ? 9.682 1.236 -12.550 1.00 87.44 170 GLY A N 1
ATOM 1348 C CA . GLY A 1 170 ? 8.323 1.741 -12.716 1.00 87.44 170 GLY A CA 1
ATOM 1349 C C . GLY A 1 170 ? 7.371 0.599 -12.985 1.00 87.44 170 GLY A C 1
ATOM 1350 O O . GLY A 1 170 ? 7.773 -0.414 -13.551 1.00 87.44 170 GLY A O 1
ATOM 1351 N N . PHE A 1 171 ? 6.114 0.779 -12.606 1.00 90.06 171 PHE A N 1
ATOM 1352 C CA . PHE A 1 171 ? 5.061 -0.200 -12.814 1.00 90.06 171 PHE A CA 1
ATOM 1353 C C . PHE A 1 171 ? 3.906 0.452 -13.569 1.00 90.06 171 PHE A C 1
ATOM 1355 O O . PHE A 1 171 ? 3.460 1.539 -13.204 1.00 90.06 171 PHE A O 1
ATOM 1362 N N . GLN A 1 172 ? 3.429 -0.208 -14.619 1.00 91.88 172 GLN A N 1
ATOM 1363 C CA . GLN A 1 172 ? 2.199 0.164 -15.306 1.00 91.88 172 GLN A CA 1
ATOM 1364 C C . GLN A 1 172 ? 1.274 -1.036 -15.367 1.00 91.88 172 GLN A C 1
ATOM 1366 O O . GLN A 1 172 ? 1.652 -2.100 -15.847 1.00 91.88 172 GLN A O 1
ATOM 1371 N N . GLY A 1 173 ? 0.046 -0.829 -14.920 1.00 93.75 173 GLY A N 1
ATOM 1372 C CA . GLY A 1 173 ? -0.939 -1.882 -14.777 1.00 93.75 173 GLY A CA 1
ATOM 1373 C C . GLY A 1 173 ? -1.930 -1.551 -13.681 1.00 93.75 173 GLY A C 1
ATOM 1374 O O . GLY A 1 173 ? -1.985 -0.419 -13.200 1.00 93.75 173 GLY A O 1
ATOM 1375 N N . ASP A 1 174 ? -2.687 -2.559 -13.283 1.00 95.69 174 ASP A N 1
ATOM 1376 C CA . ASP A 1 174 ? -3.776 -2.421 -12.333 1.00 95.69 174 ASP A CA 1
ATOM 1377 C C . ASP A 1 174 ? -3.503 -3.242 -11.074 1.00 95.69 174 ASP A C 1
ATOM 1379 O O . ASP A 1 174 ? -3.036 -4.384 -11.132 1.00 95.69 174 ASP A O 1
ATOM 1383 N N . ILE A 1 175 ? -3.822 -2.643 -9.930 1.00 96.75 175 ILE A N 1
ATOM 1384 C CA . ILE A 1 175 ? -3.848 -3.298 -8.627 1.00 96.75 175 ILE A CA 1
ATOM 1385 C C . ILE A 1 175 ? -5.282 -3.252 -8.125 1.00 96.75 175 ILE A C 1
ATOM 1387 O O . ILE A 1 175 ? -5.793 -2.186 -7.790 1.00 96.75 175 ILE A O 1
ATOM 1391 N N . TYR A 1 176 ? -5.930 -4.407 -8.074 1.00 97.94 176 TYR A N 1
ATOM 1392 C CA . TYR A 1 176 ? -7.248 -4.572 -7.475 1.00 97.94 176 TYR A CA 1
ATOM 1393 C C . TYR A 1 176 ? -7.100 -5.035 -6.029 1.00 97.94 176 TYR A C 1
ATOM 1395 O O . TYR A 1 176 ? -6.297 -5.924 -5.746 1.00 97.94 176 TYR A O 1
ATOM 1403 N N . VAL A 1 177 ? -7.891 -4.456 -5.130 1.00 98.19 177 VAL A N 1
ATOM 1404 C CA . VAL A 1 177 ? -7.943 -4.818 -3.709 1.00 98.19 177 VAL A CA 1
ATOM 1405 C C . VAL A 1 177 ? -9.396 -4.940 -3.281 1.00 98.19 177 VAL A C 1
ATOM 1407 O O . VAL A 1 177 ? -10.216 -4.105 -3.651 1.00 98.19 177 VAL A O 1
AT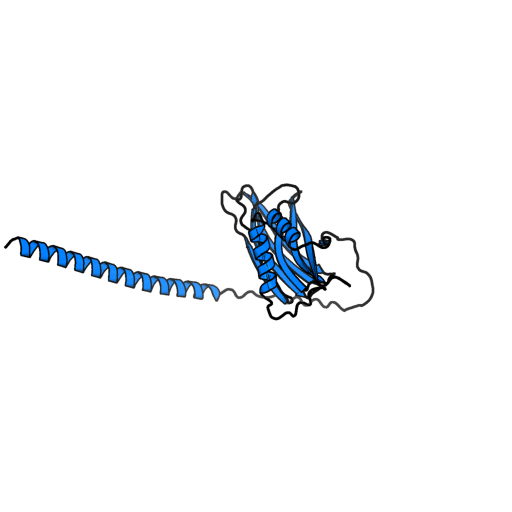OM 1410 N N . ASN A 1 178 ? -9.703 -5.955 -2.479 1.00 97.81 178 ASN A N 1
ATOM 1411 C CA . ASN A 1 178 ? -11.010 -6.178 -1.876 1.00 97.81 178 ASN A CA 1
ATOM 1412 C C . ASN A 1 178 ? -10.843 -6.574 -0.406 1.00 97.81 178 ASN A C 1
ATOM 1414 O O . ASN A 1 178 ? -10.227 -7.602 -0.108 1.00 97.81 178 ASN A O 1
ATOM 1418 N N . LEU A 1 179 ? -11.409 -5.782 0.506 1.00 97.00 179 LEU A N 1
ATOM 1419 C CA . LEU A 1 179 ? -11.536 -6.177 1.906 1.00 97.00 179 LEU A CA 1
ATOM 1420 C C . LEU A 1 179 ? -12.772 -7.072 2.034 1.00 97.00 179 LEU A C 1
ATOM 1422 O O . LEU A 1 179 ? -13.842 -6.619 2.423 1.00 97.00 179 LEU A O 1
ATOM 1426 N N . GLU A 1 180 ? -12.637 -8.350 1.682 1.00 95.25 180 GLU A N 1
ATOM 1427 C CA . GLU A 1 180 ? -13.767 -9.284 1.581 1.00 95.25 180 GLU A CA 1
ATOM 1428 C C . GLU A 1 180 ? -14.543 -9.418 2.900 1.00 95.25 180 GLU A C 1
ATOM 1430 O O . GLU A 1 180 ? -15.769 -9.530 2.908 1.00 95.25 180 GLU A O 1
ATOM 1435 N N . ASN A 1 181 ? -13.823 -9.435 4.023 1.00 93.19 181 ASN A N 1
ATOM 1436 C CA . ASN A 1 181 ? -14.368 -9.447 5.378 1.00 93.19 181 ASN A CA 1
ATOM 1437 C C . ASN A 1 181 ? -13.308 -8.947 6.376 1.00 93.19 181 ASN A C 1
ATOM 1439 O O . ASN A 1 181 ? -12.175 -8.658 6.004 1.00 93.19 181 ASN A O 1
ATOM 1443 N N . SER A 1 182 ? -13.638 -8.892 7.669 1.00 92.19 182 SER A N 1
ATOM 1444 C CA . SER A 1 182 ? -12.724 -8.389 8.707 1.00 92.19 182 SER A CA 1
ATOM 1445 C C . SER A 1 182 ? -11.447 -9.222 8.916 1.00 92.19 182 SER A C 1
ATOM 1447 O O . SER A 1 182 ? -10.623 -8.868 9.756 1.00 92.19 182 SER A O 1
ATOM 1449 N N . LYS A 1 183 ? -11.298 -10.360 8.233 1.00 93.62 183 LYS A N 1
ATOM 1450 C CA . LYS A 1 183 ? -10.169 -11.292 8.357 1.00 93.62 183 LYS A CA 1
ATOM 1451 C C . LYS A 1 183 ? -9.572 -11.704 7.012 1.00 93.62 183 LYS A C 1
ATOM 1453 O O . LYS A 1 183 ? -8.747 -12.609 6.976 1.00 93.62 183 LYS A O 1
ATOM 1458 N N . SER A 1 184 ? -10.011 -11.096 5.911 1.00 95.19 184 SER A N 1
ATOM 1459 C CA . SER A 1 184 ? -9.562 -11.474 4.574 1.00 95.19 184 SER A CA 1
ATOM 1460 C C . SER A 1 184 ? -9.410 -10.257 3.684 1.00 95.19 184 SER A C 1
ATOM 1462 O O . SER A 1 184 ? -10.365 -9.501 3.492 1.00 95.19 184 SER A O 1
ATOM 1464 N N . ILE A 1 185 ? -8.219 -10.109 3.110 1.00 97.38 185 ILE A N 1
ATOM 1465 C CA . ILE A 1 185 ? -7.946 -9.173 2.022 1.00 97.38 185 ILE A CA 1
ATOM 1466 C C . ILE A 1 185 ? -7.588 -9.994 0.792 1.00 97.38 185 ILE A C 1
ATOM 1468 O O . ILE A 1 185 ? -6.618 -10.751 0.809 1.00 97.38 185 ILE A O 1
ATOM 1472 N N . TYR A 1 186 ? -8.337 -9.805 -0.288 1.00 97.75 186 TYR A N 1
ATOM 1473 C CA . TYR A 1 186 ? -7.949 -10.281 -1.608 1.00 97.75 186 TYR A CA 1
ATOM 1474 C C . TYR A 1 186 ? -7.278 -9.151 -2.383 1.00 97.75 186 TYR A C 1
ATOM 1476 O O . TYR A 1 186 ? -7.740 -8.006 -2.350 1.00 97.75 186 TYR A O 1
ATOM 1484 N N . TYR A 1 187 ? -6.224 -9.472 -3.126 1.00 97.88 187 TYR A N 1
ATOM 1485 C CA . TYR A 1 187 ? -5.635 -8.53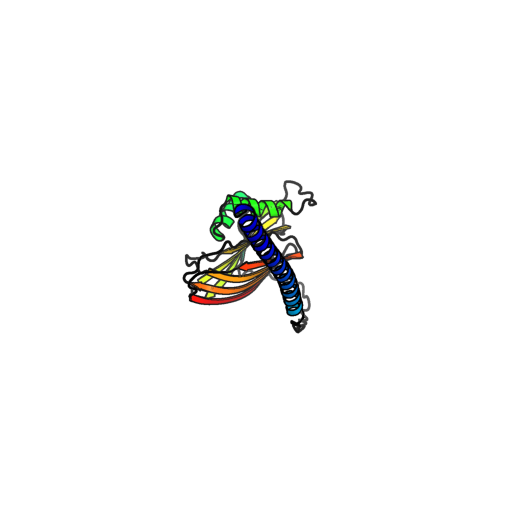7 -4.073 1.00 97.88 187 TYR A CA 1
ATOM 1486 C C . TYR A 1 187 ? -5.208 -9.233 -5.365 1.00 97.88 187 TYR A C 1
ATOM 1488 O O . TYR A 1 187 ? -4.940 -10.434 -5.400 1.00 97.88 187 TYR A O 1
ATOM 1496 N N . SER A 1 188 ? -5.106 -8.455 -6.440 1.00 97.69 188 SER A N 1
ATOM 1497 C CA . SER A 1 188 ? -4.450 -8.887 -7.670 1.00 97.69 188 SER A CA 1
ATOM 1498 C C . SER A 1 188 ? -3.681 -7.748 -8.315 1.00 97.69 188 SER A C 1
ATOM 1500 O O . SER A 1 188 ? -4.218 -6.655 -8.483 1.00 97.69 188 SER A O 1
ATOM 1502 N N . ILE A 1 189 ? -2.454 -8.033 -8.726 1.00 97.00 189 ILE A N 1
ATOM 1503 C CA . ILE A 1 189 ? -1.561 -7.146 -9.460 1.00 97.00 189 ILE A CA 1
ATOM 1504 C C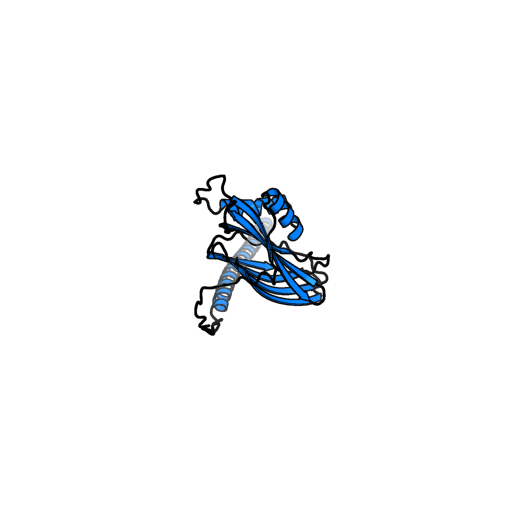 . ILE A 1 189 ? -1.438 -7.692 -10.875 1.00 97.00 189 ILE A C 1
ATOM 1506 O O . ILE A 1 189 ? -1.115 -8.866 -11.062 1.00 97.00 189 ILE A O 1
ATOM 1510 N N . ASN A 1 190 ? -1.677 -6.841 -11.864 1.00 97.56 190 ASN A N 1
ATOM 1511 C CA . ASN A 1 190 ? -1.548 -7.184 -13.270 1.00 97.56 190 ASN A CA 1
ATOM 1512 C C . ASN A 1 190 ? -0.878 -6.034 -14.017 1.00 97.56 190 ASN A C 1
ATOM 1514 O O . ASN A 1 190 ? -1.495 -4.989 -14.219 1.00 97.56 190 ASN A O 1
ATOM 15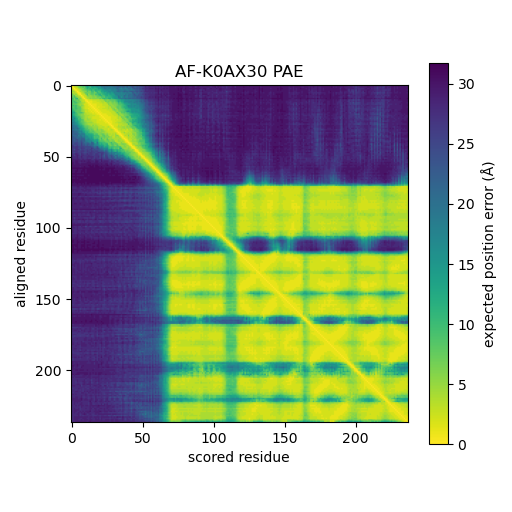18 N N . GLY A 1 191 ? 0.376 -6.210 -14.425 1.00 95.62 191 GLY A N 1
ATOM 1519 C CA . GLY A 1 191 ? 1.079 -5.157 -15.142 1.00 95.62 191 GLY A CA 1
ATOM 1520 C C . GLY A 1 191 ? 2.524 -5.461 -15.485 1.00 95.62 191 GLY A C 1
ATOM 1521 O O . GLY A 1 191 ? 3.051 -6.542 -15.236 1.00 95.62 191 GLY A O 1
ATOM 1522 N N . ASP A 1 192 ? 3.172 -4.455 -16.052 1.00 93.88 192 ASP A N 1
ATOM 1523 C CA . ASP A 1 192 ? 4.542 -4.500 -16.526 1.00 93.88 192 ASP A CA 1
ATOM 1524 C C . ASP A 1 192 ? 5.448 -3.597 -15.690 1.00 93.88 192 ASP A C 1
ATOM 1526 O O . ASP A 1 192 ? 5.121 -2.453 -15.363 1.00 93.88 192 ASP A O 1
ATOM 1530 N N . PHE A 1 193 ? 6.637 -4.113 -15.397 1.00 92.19 193 PHE A N 1
ATOM 1531 C CA . PHE A 1 193 ? 7.742 -3.374 -14.815 1.00 92.19 193 PHE A CA 1
ATOM 1532 C C . PHE A 1 193 ? 8.677 -2.855 -15.901 1.00 92.19 193 PHE A C 1
ATOM 1534 O O . PHE A 1 193 ? 9.042 -3.584 -16.828 1.00 92.19 193 PHE A O 1
ATOM 1541 N N . TYR A 1 194 ? 9.146 -1.621 -15.733 1.00 90.19 194 TYR A N 1
ATOM 1542 C CA . TYR A 1 194 ? 10.032 -0.941 -16.671 1.00 90.19 194 TYR A CA 1
ATOM 1543 C C . TYR A 1 194 ? 11.262 -0.360 -15.971 1.00 90.19 194 TYR A C 1
ATOM 1545 O O . TYR A 1 194 ? 11.195 0.147 -14.851 1.00 90.19 194 TYR A O 1
ATOM 1553 N N . ARG A 1 195 ? 12.407 -0.400 -16.657 1.00 86.94 195 ARG A N 1
ATOM 1554 C CA . ARG A 1 195 ? 13.607 0.370 -16.306 1.00 86.94 195 ARG A CA 1
ATOM 1555 C C . ARG A 1 195 ? 13.462 1.809 -16.809 1.00 86.94 195 ARG A C 1
ATOM 1557 O O . ARG A 1 195 ? 12.795 2.052 -17.812 1.00 86.94 195 ARG A O 1
ATOM 1564 N N . ASN A 1 196 ? 14.166 2.741 -16.160 1.00 76.00 196 ASN A N 1
ATOM 1565 C CA . ASN A 1 196 ? 14.290 4.152 -16.569 1.00 76.00 196 ASN A CA 1
ATOM 1566 C C . ASN A 1 196 ? 12.963 4.932 -16.658 1.00 76.00 196 ASN A C 1
ATOM 1568 O O . ASN A 1 196 ? 12.849 5.903 -17.405 1.00 76.00 196 ASN A O 1
ATOM 1572 N N . SER A 1 197 ? 11.957 4.513 -15.901 1.00 69.94 197 SER A N 1
ATOM 1573 C CA . SER A 1 197 ? 10.661 5.181 -15.796 1.00 69.94 197 SER A CA 1
ATOM 1574 C C . SER A 1 197 ? 10.685 6.319 -14.778 1.00 69.94 197 SER A C 1
ATOM 1576 O O . SER A 1 197 ? 11.341 6.215 -13.740 1.00 69.94 197 SER A O 1
ATOM 1578 N N . GLN A 1 198 ? 9.873 7.347 -15.012 1.00 64.62 198 GLN A N 1
ATOM 1579 C CA . GLN A 1 198 ? 9.467 8.261 -13.946 1.00 64.62 198 GLN A CA 1
ATOM 1580 C C . GLN A 1 198 ? 8.335 7.612 -13.144 1.00 64.62 198 GLN A C 1
ATOM 1582 O O . GLN A 1 198 ? 7.370 7.118 -13.729 1.00 64.6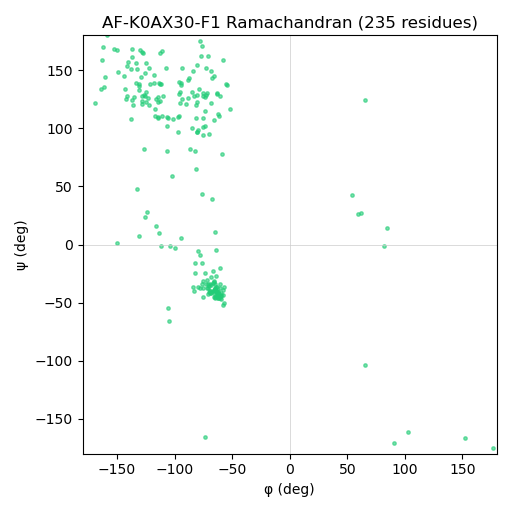2 198 GLN A O 1
ATOM 1587 N N . LEU A 1 199 ? 8.486 7.568 -11.820 1.00 65.56 199 LEU A N 1
ATOM 1588 C CA . LEU A 1 199 ? 7.483 6.989 -10.929 1.00 65.56 199 LEU A CA 1
ATOM 1589 C C . LEU A 1 199 ? 6.314 7.967 -10.798 1.00 65.56 199 LEU A C 1
ATOM 1591 O O . LEU A 1 199 ? 6.524 9.157 -10.557 1.00 65.56 199 LEU A O 1
ATOM 1595 N N . GLY A 1 200 ? 5.097 7.461 -10.989 1.00 61.25 200 GLY A N 1
ATOM 1596 C CA . GLY A 1 200 ? 3.884 8.184 -10.630 1.00 61.25 200 GLY A CA 1
ATOM 1597 C C . GLY A 1 200 ? 3.655 8.151 -9.121 1.00 61.25 200 GLY A C 1
ATOM 1598 O O . GLY A 1 200 ? 4.342 7.436 -8.397 1.00 61.25 200 GLY A O 1
ATOM 1599 N N . VAL A 1 201 ? 2.679 8.929 -8.661 1.00 64.88 201 VAL A N 1
ATOM 1600 C CA . VAL A 1 201 ? 2.116 8.806 -7.311 1.00 64.88 201 VAL A CA 1
ATOM 1601 C C . VAL A 1 201 ? 1.258 7.537 -7.263 1.00 64.88 201 VAL A C 1
ATOM 1603 O O . VAL A 1 201 ? 0.413 7.341 -8.137 1.00 64.88 201 VAL A O 1
ATOM 1606 N N . GLU A 1 202 ? 1.492 6.667 -6.276 1.00 73.06 202 GLU A N 1
ATOM 1607 C CA . GLU A 1 202 ? 0.932 5.304 -6.237 1.00 73.06 202 GLU A CA 1
ATOM 1608 C C . GLU A 1 202 ? 0.210 5.043 -4.922 1.00 73.06 202 GLU A C 1
ATOM 1610 O O . GLU A 1 202 ? 0.755 4.463 -3.988 1.00 73.06 202 GLU A O 1
ATOM 1615 N N . VAL A 1 203 ? -1.030 5.501 -4.844 1.00 76.69 203 VAL A N 1
ATOM 1616 C CA . VAL A 1 203 ? -1.848 5.405 -3.636 1.00 76.69 203 VAL A CA 1
ATOM 1617 C C . VAL A 1 203 ? -3.239 4.951 -4.007 1.00 76.69 203 VAL A C 1
ATOM 1619 O O . VAL A 1 203 ? -3.883 5.527 -4.883 1.00 76.69 203 VAL A O 1
ATOM 1622 N N . GLY A 1 204 ? -3.680 3.891 -3.340 1.00 82.44 204 GLY A N 1
ATOM 1623 C CA . GLY A 1 204 ? -5.039 3.398 -3.411 1.00 82.44 204 GLY A CA 1
ATOM 1624 C C . GLY A 1 204 ? -6.016 4.297 -2.657 1.00 82.44 204 GLY A C 1
ATOM 1625 O O . GLY A 1 204 ? -5.714 5.426 -2.266 1.00 82.44 204 GLY A O 1
ATOM 1626 N N . GLY A 1 205 ? -7.211 3.763 -2.432 1.00 87.12 205 GLY A N 1
ATOM 1627 C CA . GLY A 1 205 ? -8.253 4.394 -1.626 1.00 87.12 205 GLY A CA 1
ATOM 1628 C C . GLY A 1 205 ? -8.499 3.650 -0.318 1.00 87.12 205 GLY A C 1
ATOM 1629 O O . GLY A 1 205 ? -8.065 2.507 -0.151 1.00 87.12 205 GLY A O 1
ATOM 1630 N N . GLY A 1 206 ? -9.220 4.298 0.597 1.00 90.38 206 GLY A N 1
ATOM 1631 C CA . GLY A 1 206 ? -9.810 3.611 1.740 1.00 90.38 206 GLY A CA 1
ATOM 1632 C C . GLY A 1 206 ? -10.893 2.629 1.291 1.00 90.38 206 GLY A C 1
ATOM 1633 O O . GLY A 1 206 ? -11.590 2.899 0.316 1.00 90.38 206 GLY A O 1
ATOM 1634 N N . LEU A 1 207 ? -11.003 1.495 1.985 1.00 92.81 207 LEU A N 1
ATOM 1635 C CA . LEU A 1 207 ? -11.980 0.436 1.730 1.00 92.81 207 LEU A CA 1
ATOM 1636 C C . LEU A 1 207 ? -12.570 -0.059 3.054 1.00 92.81 207 LEU A C 1
ATOM 1638 O O . LEU A 1 207 ? -11.834 -0.494 3.948 1.00 92.81 207 LEU A O 1
ATOM 1642 N N . GLY A 1 208 ? -13.893 -0.018 3.162 1.00 92.06 208 GLY A N 1
ATOM 1643 C CA . GLY A 1 208 ? -14.663 -0.696 4.197 1.00 92.06 208 GLY A CA 1
ATOM 1644 C C . GLY A 1 208 ? -14.823 -2.195 3.930 1.00 92.06 208 GLY A C 1
ATOM 1645 O O . GLY A 1 208 ? -14.400 -2.729 2.904 1.00 92.06 208 GLY A O 1
ATOM 1646 N N . ILE A 1 209 ? -15.432 -2.905 4.880 1.00 92.12 209 ILE A N 1
ATOM 1647 C CA . ILE A 1 209 ? -15.711 -4.339 4.735 1.00 92.12 209 ILE A CA 1
ATOM 1648 C C . ILE A 1 209 ? -16.687 -4.575 3.572 1.00 92.12 209 ILE A C 1
ATOM 1650 O O . ILE A 1 209 ? -17.761 -3.982 3.523 1.00 92.12 209 ILE A O 1
ATOM 1654 N N . GLY A 1 210 ? -16.328 -5.495 2.680 1.00 92.81 210 GLY A N 1
ATOM 1655 C CA . GLY A 1 210 ? -17.057 -5.829 1.459 1.00 92.81 210 GLY A CA 1
ATOM 1656 C C . GLY A 1 210 ? -16.786 -4.875 0.293 1.00 92.81 210 GLY A C 1
ATOM 1657 O O . GLY A 1 210 ? -17.348 -5.076 -0.784 1.00 92.81 210 GLY A O 1
ATOM 1658 N N . GLU A 1 211 ? -15.954 -3.849 0.486 1.00 94.50 211 GLU A N 1
ATOM 1659 C CA . GLU A 1 211 ? -15.611 -2.887 -0.555 1.00 94.50 211 GLU A CA 1
ATOM 1660 C C . GLU A 1 211 ? -14.329 -3.268 -1.295 1.00 94.50 211 GLU A C 1
ATOM 1662 O O . GLU A 1 211 ? -13.397 -3.875 -0.757 1.00 94.50 211 GLU A O 1
ATOM 1667 N N . SER A 1 212 ? -14.267 -2.833 -2.552 1.00 96.25 212 SER A N 1
ATOM 1668 C CA . SER A 1 212 ? -13.126 -3.043 -3.431 1.00 96.25 212 SER A CA 1
ATOM 1669 C C . SER A 1 212 ? -12.711 -1.762 -4.138 1.00 96.25 212 SER A C 1
ATOM 1671 O O . SER A 1 212 ? -13.552 -0.921 -4.452 1.00 96.25 212 SER A O 1
ATOM 1673 N N . GLY A 1 213 ? -11.429 -1.656 -4.465 1.00 95.19 213 GLY A N 1
ATOM 1674 C C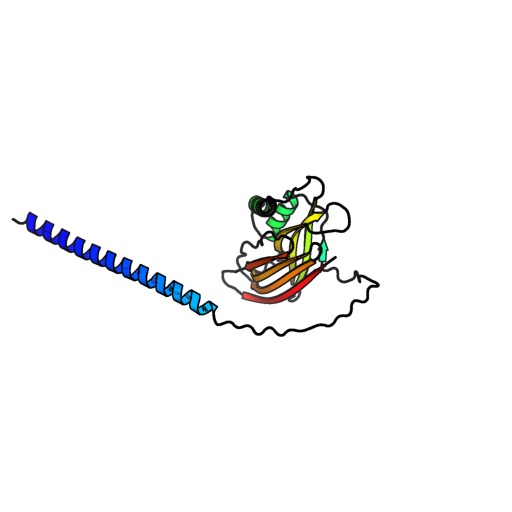A . GLY A 1 213 ? -10.870 -0.554 -5.235 1.00 95.19 213 GLY A CA 1
ATOM 1675 C C . GLY A 1 213 ? -9.877 -1.043 -6.278 1.00 95.19 213 GLY A C 1
ATOM 1676 O O . GLY A 1 213 ? -9.370 -2.162 -6.214 1.00 95.19 213 GLY A O 1
ATOM 1677 N N . THR A 1 214 ? -9.602 -0.192 -7.262 1.00 95.44 214 THR A N 1
ATOM 1678 C CA . THR A 1 214 ? -8.548 -0.428 -8.250 1.00 95.44 214 THR A CA 1
ATOM 1679 C C . THR A 1 214 ? -7.645 0.787 -8.336 1.00 95.44 214 THR A C 1
ATOM 1681 O O . THR A 1 214 ? -8.116 1.905 -8.545 1.00 95.44 214 THR A O 1
ATOM 1684 N N . LEU A 1 215 ? -6.346 0.549 -8.199 1.00 91.50 215 LEU A N 1
ATOM 1685 C CA . LEU A 1 215 ? -5.290 1.513 -8.449 1.00 91.50 215 LEU A CA 1
ATOM 1686 C C . LEU A 1 215 ? -4.680 1.220 -9.822 1.00 91.50 215 LEU A C 1
ATOM 1688 O O . LEU A 1 215 ? -3.975 0.227 -9.997 1.00 91.50 215 LEU A O 1
ATOM 1692 N N . SER A 1 216 ? -4.958 2.094 -10.788 1.00 91.19 216 SER A N 1
ATOM 1693 C CA . SER A 1 216 ? -4.387 2.027 -12.136 1.00 91.19 216 SER A CA 1
ATOM 1694 C C . SER A 1 216 ? -3.162 2.922 -12.245 1.00 91.19 216 SER A C 1
ATOM 1696 O O . SER A 1 216 ? -3.236 4.139 -12.062 1.00 91.19 216 SER A O 1
ATOM 1698 N N . LEU A 1 217 ? -2.037 2.318 -12.597 1.00 87.19 217 LEU A N 1
ATOM 1699 C CA . LEU A 1 217 ? -0.724 2.944 -12.605 1.00 87.19 217 LEU A CA 1
ATOM 1700 C C . LEU A 1 217 ? -0.225 3.092 -14.035 1.00 87.19 217 LEU A C 1
ATOM 1702 O O . LEU A 1 217 ? -0.378 2.201 -14.874 1.00 87.19 217 LEU A O 1
ATOM 1706 N N . LYS A 1 218 ? 0.377 4.243 -14.322 1.00 84.44 218 LYS A N 1
ATOM 1707 C CA . LYS A 1 218 ? 0.948 4.553 -15.632 1.00 84.44 218 LYS A CA 1
ATOM 1708 C C . LYS A 1 218 ? 2.353 5.085 -15.446 1.00 84.44 218 LYS A C 1
ATOM 1710 O O . LYS A 1 218 ? 2.580 5.954 -14.609 1.00 84.44 218 LYS A O 1
ATOM 1715 N N . VAL A 1 219 ? 3.268 4.611 -16.282 1.00 83.12 219 VAL A N 1
ATOM 1716 C CA . VAL A 1 219 ? 4.623 5.154 -16.370 1.00 83.12 219 VAL A CA 1
ATOM 1717 C C . VAL A 1 219 ? 4.789 5.941 -17.659 1.00 83.12 219 VAL A C 1
ATOM 1719 O O . VAL A 1 219 ? 4.131 5.684 -18.667 1.00 83.12 219 VAL A O 1
ATOM 1722 N N . SER A 1 220 ? 5.678 6.924 -17.627 1.00 78.19 220 SER A N 1
ATOM 1723 C CA . SER A 1 220 ? 6.034 7.742 -18.782 1.00 78.19 220 SER A CA 1
ATOM 1724 C C . SER A 1 220 ? 7.552 7.761 -18.983 1.00 78.19 220 SER A C 1
ATOM 1726 O O . SER A 1 220 ? 8.328 7.363 -18.108 1.00 78.19 220 SER A O 1
ATOM 1728 N N . GLY A 1 221 ? 7.978 8.210 -20.166 1.00 74.25 221 GLY A N 1
ATOM 1729 C CA . GLY A 1 221 ? 9.386 8.294 -20.552 1.00 74.25 221 GLY A CA 1
ATOM 1730 C C . GLY A 1 221 ? 9.827 7.170 -21.490 1.00 74.25 221 GLY A C 1
ATOM 1731 O O . GLY A 1 221 ? 9.015 6.537 -22.165 1.00 74.25 221 GLY A O 1
ATOM 1732 N N . LYS A 1 222 ? 11.143 6.951 -21.575 1.00 75.81 222 LYS A N 1
ATOM 1733 C CA . LYS A 1 222 ? 11.719 5.869 -22.380 1.00 75.81 222 LYS A CA 1
ATOM 1734 C C . LYS A 1 222 ? 11.624 4.565 -21.594 1.00 75.81 222 LYS A C 1
ATOM 1736 O O . LYS A 1 222 ? 12.474 4.279 -20.757 1.00 75.81 222 LYS A O 1
ATOM 1741 N N . LEU A 1 223 ? 10.582 3.800 -21.885 1.00 81.69 223 LEU A N 1
ATOM 1742 C CA . LEU A 1 223 ? 10.276 2.551 -21.203 1.00 81.69 223 LEU A CA 1
ATOM 1743 C C . LEU A 1 223 ? 11.120 1.406 -21.769 1.00 81.69 223 LEU A C 1
ATOM 1745 O O . LEU A 1 223 ? 11.041 1.095 -22.956 1.00 81.69 223 LEU A O 1
ATOM 1749 N N . ASP A 1 224 ? 11.923 0.781 -20.912 1.00 88.25 224 ASP A N 1
ATOM 1750 C CA . ASP A 1 224 ? 12.639 -0.458 -21.219 1.00 88.25 224 ASP A CA 1
ATOM 1751 C C . ASP A 1 224 ? 12.027 -1.592 -20.392 1.00 88.25 224 ASP A C 1
ATOM 1753 O O . ASP A 1 224 ? 12.096 -1.576 -19.162 1.00 88.25 224 ASP A O 1
ATOM 1757 N N . HIS A 1 225 ? 11.340 -2.520 -21.060 1.00 92.44 225 HIS A N 1
ATOM 1758 C CA . HIS A 1 225 ? 10.574 -3.578 -20.400 1.00 92.44 225 HIS A CA 1
ATOM 1759 C C . HIS A 1 225 ? 11.490 -4.492 -19.586 1.00 92.44 225 HIS A C 1
ATOM 1761 O O . HIS A 1 225 ? 12.512 -4.980 -20.069 1.00 92.44 225 HIS A O 1
ATOM 1767 N N . PHE A 1 226 ? 11.118 -4.736 -18.332 1.00 91.38 226 PHE A N 1
ATOM 1768 C CA . PHE A 1 226 ? 11.869 -5.599 -17.430 1.00 91.38 226 PHE A CA 1
ATOM 1769 C C . PHE A 1 226 ? 11.187 -6.954 -17.218 1.00 91.38 226 PHE A C 1
ATOM 1771 O O . PHE A 1 226 ? 11.821 -8.010 -17.391 1.00 91.38 226 PHE A O 1
ATOM 1778 N N . ALA A 1 227 ? 9.924 -6.927 -16.795 1.00 93.94 227 ALA A N 1
ATOM 1779 C CA . ALA A 1 227 ? 9.153 -8.109 -16.437 1.00 93.94 227 ALA A CA 1
ATOM 1780 C C . ALA A 1 227 ? 7.655 -7.807 -16.462 1.00 93.94 227 ALA A C 1
ATOM 1782 O O . ALA A 1 227 ? 7.244 -6.731 -16.046 1.00 93.94 227 ALA A O 1
ATOM 1783 N N . TYR A 1 228 ? 6.860 -8.786 -16.878 1.00 95.88 228 TYR A N 1
ATOM 1784 C CA . TYR A 1 228 ? 5.427 -8.806 -16.613 1.00 95.88 228 TYR A CA 1
ATOM 1785 C C . TYR A 1 228 ? 5.175 -9.483 -15.258 1.00 95.88 228 TYR A C 1
ATOM 1787 O O . TYR A 1 228 ? 5.868 -10.448 -14.924 1.00 95.88 228 TYR A O 1
ATOM 1795 N N . LEU A 1 229 ? 4.195 -8.995 -14.500 1.00 95.38 229 LEU A N 1
ATOM 1796 C CA . LEU A 1 229 ? 3.720 -9.589 -13.256 1.00 95.38 229 LEU A CA 1
ATOM 1797 C C . LEU A 1 229 ? 2.200 -9.752 -13.314 1.00 95.38 229 LEU A C 1
ATOM 1799 O O . LEU A 1 229 ? 1.464 -8.770 -13.401 1.00 95.38 229 LEU A O 1
ATOM 1803 N N . TYR A 1 230 ? 1.758 -10.998 -13.170 1.00 97.25 230 TYR A N 1
ATOM 1804 C CA . TYR A 1 230 ? 0.420 -11.322 -12.699 1.00 97.25 230 TYR A CA 1
ATOM 1805 C C . TYR A 1 230 ? 0.550 -12.087 -11.387 1.00 97.25 230 TYR A C 1
ATOM 1807 O O . TYR A 1 230 ? 1.136 -13.170 -11.354 1.00 97.25 230 TYR A O 1
ATOM 1815 N N . ASN A 1 231 ? 0.041 -11.511 -10.306 1.00 96.00 231 ASN A N 1
ATOM 1816 C CA . ASN A 1 231 ? -0.000 -12.160 -9.004 1.00 96.00 231 ASN A CA 1
ATOM 1817 C C . ASN A 1 231 ? -1.314 -11.805 -8.320 1.00 96.00 231 ASN A C 1
ATOM 1819 O O . ASN A 1 231 ? -1.652 -10.630 -8.206 1.00 96.00 231 ASN A O 1
ATOM 1823 N N . SER A 1 232 ? -2.043 -12.816 -7.871 1.00 96.31 232 SER A N 1
ATOM 1824 C CA . SER A 1 232 ? -3.243 -12.656 -7.061 1.00 96.31 232 SER A CA 1
ATOM 1825 C C . SER A 1 232 ? -3.143 -13.567 -5.860 1.00 96.31 232 SER A C 1
ATOM 1827 O O . SER A 1 232 ? -2.746 -14.723 -6.019 1.00 96.31 232 SER A O 1
ATOM 1829 N N . ASP A 1 233 ? -3.535 -13.066 -4.701 1.00 95.44 233 ASP A N 1
ATOM 1830 C CA . ASP A 1 233 ? -3.536 -13.856 -3.481 1.00 95.44 233 ASP A CA 1
ATOM 1831 C C . ASP A 1 233 ? -4.591 -13.348 -2.495 1.00 95.44 233 ASP A C 1
ATOM 1833 O O . ASP A 1 233 ? -5.174 -12.267 -2.657 1.00 95.44 233 ASP A O 1
ATOM 1837 N N . ARG A 1 234 ? -4.836 -14.153 -1.465 1.00 95.50 234 ARG A N 1
ATOM 1838 C CA . ARG A 1 234 ? -5.699 -13.829 -0.340 1.00 95.50 234 ARG A CA 1
ATOM 1839 C C . ARG A 1 234 ? -4.900 -13.926 0.952 1.00 95.50 234 ARG A C 1
ATOM 1841 O O . ARG A 1 234 ? -4.433 -14.992 1.334 1.00 95.50 234 ARG A O 1
ATOM 1848 N N . ILE A 1 235 ? -4.830 -12.812 1.669 1.00 93.94 235 ILE A N 1
ATOM 1849 C CA . ILE A 1 235 ? -4.261 -12.765 3.013 1.00 93.94 235 ILE A CA 1
ATOM 1850 C C . ILE A 1 235 ? -5.393 -13.027 4.003 1.00 93.94 235 ILE A C 1
ATOM 1852 O O . ILE A 1 235 ? -6.375 -12.282 4.023 1.00 93.94 235 ILE A O 1
ATOM 1856 N N . SER A 1 236 ? -5.265 -14.074 4.818 1.00 90.00 236 SER A N 1
ATOM 1857 C CA . SER A 1 236 ? -6.243 -14.427 5.855 1.00 90.00 236 SER A CA 1
ATOM 1858 C C . SER A 1 236 ? -5.569 -14.840 7.163 1.00 90.00 236 SER A C 1
ATOM 1860 O O . SER A 1 236 ? -4.455 -15.363 7.142 1.00 90.00 236 SER A O 1
ATOM 1862 N N . TRP A 1 237 ? -6.247 -14.613 8.293 1.00 80.00 237 TRP A N 1
ATOM 1863 C CA . TRP A 1 237 ? -5.786 -14.981 9.642 1.00 80.00 237 TRP A CA 1
ATOM 1864 C C . TRP A 1 237 ? -6.938 -15.314 10.604 1.00 80.00 237 TRP A C 1
ATOM 1866 O O . TRP A 1 237 ? -8.083 -14.840 10.408 1.00 80.00 237 TRP A O 1
#

Radius of gyration: 27.21 Å; Cα contacts (8 Å, |Δi|>4): 389; chains: 1; bounding box: 40×92×72 Å

pLDDT: mean 77.81, std 18.99, range [31.69, 98.19]

Secondary structure (DSSP, 8-state):
-HHHHHHHHHHHHHHHHHHHHHHHHHHHHHHHHHHHHHHHHGGGG--------------------------EEEPPPB-HHHHHHHHHHHHT--HHHHHHHHHHHHHT-TT----TTSEEEEEEEEEEEEETTEEEEEEEEEEEESSSS--EEEEEEEEEE--GGG---EEEEEEEEEEEETTEEEEEEEEEEEESPBPPP-----EETT-EEEEEE--BSS-EEEEEEEEEEEEE-